Protein 4I66 (pdb70)

B-factor: mean 19.15, std 8.09, range [8.27, 73.14]

CATH classification: 3.40.50.12140

InterPro domains:
  IPR006311 Twin-arginine translocation pathway, signal sequence [PS51318] (1-26)
  IPR025297 Domain of unknown function DUF4159 [PF13709] (36-233)

Solvent-accessible surface area: 9812 Å² total

Foldseek 3Di:
DAAEAEEEFQCPFPQLRLLCVLLVVQHVDNYDSDHHHDYLPDPVPLVHLEYEAEDAAAGDQDDPVSLQSVLCSVVVQGEYEYEYPNPDPDHRHNVNVQVNQCSSAPPPAFGKDWDDQPQCLCVQRNNHRAQAALECHDRTIWGDDPSQTRHYYHRGNSLLSHDDPVGHRDGARPPPGPVRSVNSSCVSSRVSSVD

Nearest PDB structures (foldseek):
  4i66-assembly1_A-2  TM=1.002E+00  e=5.904E-42  Haliangium ochraceum DSM 14365
  8hx9-assembly1_B  TM=3.690E-01  e=2.311E-02  Streptomyces venezuelae
  8hx8-assembly1_B  TM=3.311E-01  e=3.184E-02  Streptomyces venezuelae
  4ml3-assembly2_B  TM=4.951E-01  e=3.196E-01  Streptococcus pneumoniae R6
  1jxa-assembly2_C  TM=3.606E-01  e=1.914E-01  Escherichia coli

Organism: Haliangium ochraceum (strain DSM 14365 / JCM 11303 / SMP-2) (NCBI:txid502025)

Sequence (195 aa):
AFRFGQLALGDIYPQALSRSREIIDDKRTSIEAAREPAAVTLSSPTLHETPFLYLAGDREFAIPPEPEVEALRRRHLTFGGFLLIDSAEGALGGAFDRSVRRLLQAVFPAPAPGLEIVSGEHVVFKSSFYLLERPLGRLALSPVEGILRDGRLVAYVQNDLGGAFARDDFGNFQLACVPDGERQRELAFRLVNLVYALC

Radius of gyration: 15.64 Å; Cα contacts (8 Å, |Δi|>4): 382; chains: 1; bounding box: 38×36×46 Å

Secondary structure (DSSP, 8-state):
-B--EEE-----STTTTT--HHHHHHSSS-B-SSPEEE-TT-TTGGG-SEEEEEESS--PPPPHHHHHHHHHHHHTT-EEEEEE-SSSSSSHHHHHHHHHHHHHS-TTS---BPPPTTSGGGGSSS--SS--SS-------B--BTTB--EEETT-HHHHH-B-TTSSB-S--TTTHHHHHHHHH--TTT-----

Structure (mmCIF, N/CA/C/O backbone):
data_4I66
#
_entry.id   4I66
#
_cell.length_a   58.185
_cell.length_b   58.185
_cell.length_c   94.779
_cell.angle_alpha   90.00
_cell.angle_beta   90.00
_cell.angle_gamma   120.00
#
_symmetry.space_group_name_H-M   'P 32 2 1'
#
loop_
_entity.id
_entity.type
_entity.pdbx_description
1 polymer 'uncharacterized protein Hoch_4089'
2 non-polymer 'SULFATE ION'
3 water water
#
loop_
_atom_site.group_PDB
_atom_site.id
_atom_site.type_symbol
_atom_site.label_atom_id
_atom_site.label_alt_id
_atom_site.label_comp_id
_atom_site.label_asym_id
_atom_site.label_entity_id
_atom_site.label_seq_id
_atom_site.pdbx_PDB_ins_code
_atom_site.Cartn_x
_atom_site.Cartn_y
_atom_site.Cartn_z
_atom_site.occupancy
_atom_site.B_iso_or_equiv
_atom_site.auth_seq_id
_atom_site.auth_comp_id
_atom_site.auth_asym_id
_atom_site.auth_atom_id
_atom_site.pdbx_PDB_model_num
ATOM 1 N N . ALA A 1 5 ? 26.696 6.346 10.274 1.00 28.61 32 ALA A N 1
ATOM 2 C CA . ALA A 1 5 ? 27.480 7.129 11.272 1.00 27.89 32 ALA A CA 1
ATOM 3 C C . ALA A 1 5 ? 28.897 7.361 10.786 1.00 26.37 32 ALA A C 1
ATOM 4 O O . ALA A 1 5 ? 29.557 6.405 10.371 1.00 28.54 32 ALA A O 1
ATOM 6 N N . PHE A 1 6 ? 29.350 8.620 10.827 1.00 22.25 33 PHE A N 1
ATOM 7 C CA . PHE A 1 6 ? 30.752 8.970 10.597 1.00 19.76 33 PHE A CA 1
ATOM 8 C C . PHE A 1 6 ? 31.659 8.064 11.422 1.00 18.18 33 PHE A C 1
ATOM 9 O O . PHE A 1 6 ? 31.370 7.780 12.578 1.00 18.63 33 PHE A O 1
ATOM 17 N N . ARG A 1 7 ? 32.786 7.645 10.845 1.00 16.97 34 ARG A N 1
ATOM 18 C CA . ARG A 1 7 ? 33.765 6.861 11.595 1.00 16.40 34 ARG A CA 1
ATOM 19 C C . ARG A 1 7 ? 35.142 7.265 11.127 1.00 15.56 34 ARG A C 1
ATOM 20 O O . ARG A 1 7 ? 35.406 7.296 9.933 1.00 16.38 34 ARG A O 1
ATOM 28 N N . PHE A 1 8 ? 36.024 7.594 12.061 1.00 13.77 35 PHE A N 1
ATOM 29 C CA . PHE A 1 8 ? 37.406 7.908 11.724 1.00 13.14 35 PHE A CA 1
ATOM 30 C C . PHE A 1 8 ? 38.113 6.660 11.226 1.00 13.51 35 PHE A C 1
ATOM 31 O O . PHE A 1 8 ? 37.974 5.580 11.811 1.00 13.42 35 PHE A O 1
ATOM 39 N N . 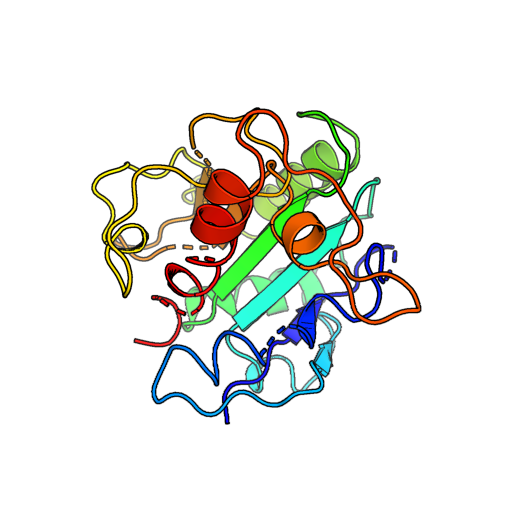GLY A 1 9 ? 38.946 6.826 10.210 1.00 12.86 36 GLY A N 1
ATOM 40 C CA . GLY A 1 9 ? 39.920 5.799 9.886 1.00 12.81 36 GLY A CA 1
ATOM 41 C C . GLY A 1 9 ? 41.256 6.146 10.496 1.00 13.51 36 GLY A C 1
ATOM 42 O O . GLY A 1 9 ? 41.970 7.019 9.987 1.00 15.70 36 GLY A O 1
ATOM 43 N N . GLN A 1 10 ? 41.620 5.445 11.557 1.00 12.90 37 GLN A N 1
ATOM 44 C CA . GLN A 1 10 ? 42.854 5.721 12.258 1.00 14.10 37 GLN A CA 1
ATOM 45 C C . GLN A 1 10 ? 43.988 4.987 11.563 1.00 13.77 37 GLN A C 1
ATOM 46 O O . GLN A 1 10 ? 44.088 3.785 11.578 1.00 14.33 37 GLN A O 1
ATOM 52 N N . LEU A 1 11 ? 44.892 5.760 10.996 1.00 15.61 38 LEU A N 1
ATOM 53 C CA . LEU A 1 11 ? 45.894 5.236 10.159 1.00 18.91 38 LEU A CA 1
ATOM 54 C C . LEU A 1 11 ? 47.084 4.934 11.085 1.00 21.66 38 LEU A C 1
ATOM 55 O O . LEU A 1 11 ? 47.578 5.817 11.774 1.00 22.07 38 LEU A O 1
ATOM 60 N N . ALA A 1 12 ? 47.567 3.700 11.129 1.00 26.51 39 ALA A N 1
ATOM 61 C CA . ALA A 1 12 ? 48.620 3.355 12.113 1.00 28.85 39 ALA A CA 1
ATOM 62 C C . ALA A 1 12 ? 50.022 3.049 11.518 1.00 30.91 39 ALA A C 1
ATOM 63 O O . ALA A 1 12 ? 50.312 1.902 11.258 1.00 30.96 39 ALA A O 1
ATOM 65 N N . LEU A 1 13 ? 50.909 4.052 11.371 1.00 32.21 40 LEU A N 1
ATOM 66 C CA . LEU A 1 13 ? 52.155 3.925 10.553 1.00 32.96 40 LEU A CA 1
ATOM 67 C C . LEU A 1 13 ? 53.544 3.583 11.197 1.00 33.81 40 LEU A C 1
ATOM 68 O O . LEU A 1 13 ? 54.521 3.265 10.478 1.00 35.27 40 LEU A O 1
ATOM 73 N N . GLY A 1 14 ? 53.637 3.648 12.514 1.00 34.65 41 GLY A N 1
ATOM 74 C CA . GLY A 1 14 ? 54.851 3.297 13.250 1.00 34.40 41 GLY A CA 1
ATOM 75 C C . GLY A 1 14 ? 54.483 2.639 14.561 1.00 34.39 41 GLY A C 1
ATOM 76 O O . GLY A 1 14 ? 53.382 2.087 14.668 1.00 33.69 41 GLY A O 1
ATOM 77 N N . ASP A 1 18 ? 48.558 5.327 18.970 1.00 28.60 45 ASP A N 1
ATOM 78 C CA . ASP A 1 18 ? 47.933 5.293 20.313 1.00 27.69 45 ASP A CA 1
ATOM 79 C C . ASP A 1 18 ? 48.715 6.013 21.411 1.00 27.06 45 ASP A C 1
ATOM 80 O O . ASP A 1 18 ? 48.770 5.581 22.565 1.00 28.61 45 ASP A O 1
ATOM 85 N N . ILE A 1 19 ? 49.288 7.143 21.046 1.00 24.49 46 ILE A N 1
ATOM 86 C CA . ILE A 1 19 ? 49.898 8.069 21.991 1.00 23.96 46 ILE A CA 1
ATOM 87 C C . ILE A 1 19 ? 48.867 8.392 23.087 1.00 21.68 46 ILE A C 1
ATOM 88 O O . ILE A 1 19 ? 49.189 8.391 24.255 1.00 23.16 46 ILE A O 1
ATOM 93 N N . TYR A 1 20 ? 47.612 8.638 22.704 1.00 18.68 47 TYR A N 1
ATOM 94 C CA . TYR A 1 20 ? 46.565 9.081 23.617 1.00 17.02 47 TYR A CA 1
ATOM 95 C C . TYR A 1 20 ? 45.428 8.125 23.463 1.00 18.25 47 TYR A C 1
ATOM 96 O O . TYR A 1 20 ? 44.527 8.336 22.651 1.00 17.98 47 TYR A O 1
ATOM 105 N N . PRO A 1 21 ? 45.488 7.044 24.231 1.00 20.01 48 PRO A N 1
ATOM 106 C CA . PRO A 1 21 ? 44.480 6.071 24.143 1.00 20.45 48 PRO A CA 1
ATOM 107 C C . PRO A 1 21 ? 43.145 6.711 24.335 1.00 21.18 48 PRO A C 1
ATOM 108 O O . PRO A 1 21 ? 42.956 7.537 25.248 1.00 22.02 48 PRO A O 1
ATOM 112 N N . GLN A 1 22 ? 42.233 6.313 23.485 1.00 20.15 49 GLN A N 1
ATOM 113 C CA . GLN A 1 22 ? 40.860 6.856 23.524 1.00 19.95 49 GLN A CA 1
ATOM 114 C C . GLN A 1 22 ? 40.609 8.371 23.154 1.00 17.20 49 GLN A C 1
ATOM 115 O O . GLN A 1 22 ? 39.459 8.831 23.138 1.00 16.97 49 GLN A O 1
ATOM 121 N N . ALA A 1 23 ? 41.632 9.125 22.765 1.00 14.88 50 ALA A N 1
ATOM 122 C CA . ALA A 1 23 ? 41.394 10.448 22.207 1.00 14.83 50 ALA A CA 1
ATOM 123 C C . ALA A 1 23 ? 40.439 10.443 21.002 1.00 14.47 50 ALA A C 1
ATOM 124 O O . ALA A 1 23 ? 39.604 11.330 20.883 1.00 13.87 50 ALA A O 1
ATOM 126 N N . LEU A 1 24 ? 40.547 9.479 20.089 1.00 15.95 51 LEU A N 1
ATOM 127 C CA . LEU A 1 24 ? 39.576 9.400 18.958 1.00 16.34 51 LEU A CA 1
ATOM 128 C C . LEU A 1 24 ? 38.136 9.194 19.370 1.00 17.31 51 LEU A C 1
ATOM 129 O O . LEU A 1 24 ? 37.217 9.767 18.779 1.00 17.64 51 LEU A O 1
ATOM 134 N N . SER A 1 25 ? 37.938 8.320 20.350 1.00 16.84 52 SER A N 1
ATOM 135 C CA . SER A 1 25 ? 36.616 8.094 20.928 1.00 18.12 52 SER A CA 1
ATOM 136 C C . SER A 1 25 ? 36.079 9.371 21.526 1.00 17.39 52 SER A C 1
ATOM 137 O O . SER A 1 25 ? 34.906 9.690 21.371 1.00 18.81 52 SER A O 1
ATOM 140 N N . ARG A 1 26 ? 36.944 10.144 22.179 1.00 14.52 53 ARG A N 1
ATOM 141 C CA . ARG A 1 26 ? 36.526 11.413 22.718 1.00 14.53 53 ARG A CA 1
ATOM 142 C C . ARG A 1 26 ? 36.200 12.403 21.592 1.00 13.68 53 ARG A C 1
ATOM 143 O O . ARG A 1 26 ? 35.247 13.158 21.694 1.00 15.40 53 ARG A O 1
ATOM 159 N N . SER A 1 28 ? 34.941 11.599 18.706 1.00 16.44 55 SER A N 1
ATOM 160 C CA . SER A 1 28 ? 33.574 11.198 18.255 1.00 17.28 55 SER A CA 1
ATOM 161 C C . SER A 1 28 ? 32.485 11.663 19.159 1.00 19.44 55 SER A C 1
ATOM 162 O O . SER A 1 28 ? 31.417 12.087 18.702 1.00 21.10 55 SER A O 1
ATOM 165 N N . ARG A 1 29 ? 32.712 11.562 20.452 1.00 19.31 56 ARG A N 1
ATOM 166 C CA . ARG A 1 29 ? 31.718 12.008 21.385 1.00 20.89 56 ARG A CA 1
ATOM 167 C C . ARG A 1 29 ? 31.478 13.502 21.222 1.00 19.97 56 ARG A C 1
ATOM 168 O O . ARG A 1 29 ? 30.345 13.939 21.276 1.00 20.92 56 ARG A O 1
ATOM 176 N N . GLU A 1 30 ? 32.533 14.283 20.983 1.00 18.74 57 GLU A N 1
ATOM 177 C CA . GLU A 1 30 ? 32.343 15.699 20.758 1.00 17.63 57 GLU A CA 1
ATOM 178 C C . GLU A 1 30 ? 31.570 15.974 19.461 1.00 16.98 57 GLU A C 1
ATOM 179 O O . GLU A 1 30 ? 30.711 16.856 19.442 1.00 17.46 57 GLU A O 1
ATOM 185 N N A ILE A 1 31 ? 31.868 15.237 18.388 0.38 17.11 58 ILE A N 1
ATOM 186 N N B ILE A 1 31 ? 31.842 15.222 18.398 0.62 15.84 58 ILE A N 1
ATOM 187 C CA A ILE A 1 31 ? 31.091 15.369 17.144 0.38 17.76 58 ILE A CA 1
ATOM 188 C CA B ILE A 1 31 ? 31.061 15.398 17.157 0.62 16.59 58 ILE A CA 1
ATOM 189 C C A ILE A 1 31 ? 29.602 15.155 17.464 0.38 18.22 58 ILE A C 1
ATOM 190 C C B ILE A 1 31 ? 29.573 15.093 17.406 0.62 17.83 58 ILE A C 1
ATOM 191 O O A ILE A 1 31 ? 28.752 15.958 17.087 0.38 18.43 58 ILE A O 1
ATOM 192 O O B ILE A 1 31 ? 28.700 15.785 16.894 0.62 18.77 58 ILE A O 1
ATOM 201 N N A ASP A 1 32 ? 29.307 14.098 18.214 0.38 18.62 59 ASP A N 1
ATOM 202 N N B ASP A 1 32 ? 29.290 14.095 18.242 0.62 18.90 59 ASP A N 1
ATOM 203 C CA A ASP A 1 32 ? 27.926 13.787 18.592 0.38 18.82 59 ASP A CA 1
ATOM 204 C CA B ASP A 1 32 ? 27.890 13.781 18.569 0.62 19.75 59 ASP A CA 1
ATOM 205 C C A ASP A 1 32 ? 27.247 14.887 19.366 0.38 19.70 59 ASP A C 1
ATOM 206 C C B ASP A 1 32 ? 27.212 14.831 19.418 0.62 20.23 59 ASP A C 1
ATOM 207 O O A ASP A 1 32 ? 26.136 15.296 19.026 0.38 19.51 59 ASP A O 1
ATOM 208 O O B ASP A 1 32 ? 26.054 15.151 19.175 0.62 19.64 59 ASP A O 1
ATOM 217 N N . LYS A 1 33 ? 27.902 15.356 20.418 1.00 20.12 60 LYS A N 1
ATOM 218 C CA . LYS A 1 33 ? 27.314 16.381 21.263 1.00 21.02 60 LYS A CA 1
ATOM 219 C C . LYS A 1 33 ? 27.092 17.653 20.489 1.00 19.20 60 LYS A C 1
ATOM 220 O O . LYS A 1 33 ? 26.078 18.323 20.698 1.00 20.40 60 LYS A O 1
ATOM 226 N N . ARG A 1 34 ? 28.051 17.991 19.608 1.00 15.94 61 ARG A N 1
ATOM 227 C CA . ARG A 1 34 ? 28.099 19.324 19.045 1.00 14.87 61 ARG A CA 1
ATOM 228 C C . ARG A 1 34 ? 27.362 19.478 17.733 1.00 13.91 61 ARG A C 1
ATOM 229 O O . ARG A 1 34 ? 27.024 20.597 17.355 1.00 15.30 61 ARG A O 1
ATOM 237 N N . THR A 1 35 ? 27.132 18.365 17.044 1.00 14.19 62 THR A N 1
ATOM 238 C CA . THR A 1 35 ? 26.596 18.411 15.714 1.00 13.30 62 THR A CA 1
ATOM 239 C C . THR A 1 35 ? 25.454 17.423 15.598 1.00 14.93 62 THR A C 1
ATOM 240 O O . THR A 1 35 ? 25.201 16.621 16.487 1.00 16.18 62 THR A O 1
ATOM 244 N N . SER A 1 36 ? 24.779 17.472 14.459 1.00 16.26 63 SER A N 1
ATOM 245 C CA . SER A 1 36 ? 23.732 16.498 14.142 1.00 18.75 63 SER A CA 1
ATOM 246 C C . SER A 1 36 ? 24.239 15.230 13.454 1.00 19.39 63 SER A C 1
ATOM 247 O O . SER A 1 36 ? 23.450 14.323 13.159 1.00 22.24 63 SER A O 1
ATOM 250 N N . ILE A 1 37 ? 25.547 15.141 13.254 1.00 19.61 64 ILE A N 1
ATOM 251 C CA . ILE A 1 37 ? 26.217 13.961 12.683 1.00 21.60 64 ILE A CA 1
ATOM 252 C C . ILE A 1 37 ? 26.302 12.915 13.772 1.00 21.89 64 ILE A C 1
ATOM 253 O O . ILE A 1 37 ? 26.690 13.228 14.907 1.00 22.48 64 ILE A O 1
ATOM 258 N N . GLU A 1 38 ? 25.974 11.680 13.426 1.00 22.31 65 GLU A N 1
ATOM 259 C CA . GLU A 1 38 ? 26.189 10.547 14.326 1.00 22.97 65 GLU A CA 1
ATOM 260 C C . GLU A 1 38 ? 27.576 9.998 14.092 1.00 21.54 65 GLU A C 1
ATOM 261 O O . GLU A 1 38 ? 27.894 9.571 13.001 1.00 23.55 65 GLU A O 1
ATOM 267 N N . ALA A 1 39 ? 28.407 10.024 15.119 1.00 20.07 66 ALA A N 1
ATOM 268 C CA . ALA A 1 39 ? 29.787 9.570 15.011 1.00 19.44 66 ALA A CA 1
ATOM 269 C C . ALA A 1 39 ? 29.957 8.307 15.832 1.00 20.12 66 ALA A C 1
ATOM 270 O O . ALA A 1 39 ? 29.562 8.263 16.993 1.00 22.12 66 ALA A O 1
ATOM 272 N N . ALA A 1 40 ? 30.539 7.278 15.222 1.00 19.14 67 ALA A N 1
ATOM 273 C CA . ALA A 1 40 ? 30.775 5.991 15.889 1.00 19.45 67 ALA A CA 1
ATOM 274 C C . ALA A 1 40 ? 31.828 6.162 16.950 1.00 20.00 67 ALA A C 1
ATOM 275 O O . ALA A 1 40 ? 32.858 6.827 16.718 1.00 21.19 67 ALA A O 1
ATOM 277 N N . ARG A 1 41 ? 31.627 5.530 18.106 1.00 20.43 68 ARG A N 1
ATOM 278 C CA . ARG A 1 41 ? 32.539 5.731 19.229 1.00 21.32 68 ARG A CA 1
ATOM 279 C C . ARG A 1 41 ? 33.918 5.160 18.933 1.00 20.71 68 ARG A C 1
ATOM 280 O O . ARG A 1 41 ? 34.937 5.761 19.266 1.00 21.95 68 ARG A O 1
ATOM 288 N N . GLU A 1 42 ? 33.943 3.997 18.284 1.00 20.42 69 GLU A N 1
ATOM 289 C CA . GLU A 1 42 ? 35.174 3.282 17.985 1.00 21.04 69 GLU A CA 1
ATOM 290 C C . GLU A 1 42 ? 35.701 3.663 16.596 1.00 20.80 69 GLU A C 1
ATOM 291 O O . GLU A 1 42 ? 35.038 3.362 15.587 1.00 20.83 69 GLU A O 1
ATOM 297 N N . PRO A 1 43 ? 36.901 4.269 16.545 1.00 19.35 70 PRO A N 1
ATOM 298 C CA . PRO A 1 43 ? 37.473 4.467 15.225 1.00 18.70 70 PRO A CA 1
ATOM 299 C C . PRO A 1 43 ? 37.847 3.140 14.619 1.00 18.13 70 PRO A C 1
ATOM 300 O O . PRO A 1 43 ? 38.017 2.173 15.339 1.00 18.88 70 PRO A O 1
ATOM 304 N N . ALA A 1 44 ? 37.965 3.087 13.307 1.00 16.77 71 ALA A N 1
ATOM 305 C CA . ALA A 1 44 ? 38.505 1.917 12.624 1.00 17.00 71 ALA A CA 1
ATOM 306 C C . ALA A 1 44 ? 40.020 2.030 12.488 1.00 17.57 71 ALA A C 1
ATOM 307 O O . ALA A 1 44 ? 40.495 2.998 11.972 1.00 19.04 71 ALA A O 1
ATOM 309 N N . ALA A 1 45 ? 40.758 1.041 12.945 1.00 18.61 72 ALA A N 1
ATOM 310 C CA . ALA A 1 45 ? 42.179 1.003 12.755 1.00 18.24 72 ALA A CA 1
ATOM 311 C C . ALA A 1 45 ? 42.369 0.527 11.331 1.00 18.02 72 ALA A C 1
ATOM 312 O O . ALA A 1 45 ? 41.829 -0.510 10.925 1.00 21.66 72 ALA A O 1
ATOM 314 N N . VAL A 1 46 ? 43.082 1.309 10.534 1.00 16.69 73 VAL A N 1
ATOM 315 C CA . VAL A 1 46 ? 43.239 0.996 9.140 1.00 17.83 73 VAL A CA 1
ATOM 316 C C . VAL A 1 46 ? 44.711 1.111 8.739 1.00 17.66 73 VAL A C 1
ATOM 317 O O . VAL A 1 46 ? 45.488 1.863 9.312 1.00 18.32 73 VAL A O 1
ATOM 321 N N . THR A 1 47 ? 45.067 0.342 7.723 1.00 19.67 74 THR A N 1
ATOM 322 C CA . THR A 1 47 ? 46.368 0.370 7.088 1.00 20.97 74 THR A CA 1
ATOM 323 C C . THR A 1 47 ? 46.155 0.720 5.638 1.00 19.32 74 THR A C 1
ATOM 324 O O . THR A 1 47 ? 45.080 0.462 5.088 1.00 19.97 74 THR A O 1
ATOM 328 N N . LEU A 1 48 ? 47.184 1.243 4.987 1.00 17.26 75 LEU A N 1
ATOM 329 C CA . LEU A 1 48 ? 47.040 1.656 3.599 1.00 16.53 75 LEU A CA 1
ATOM 330 C C . LEU A 1 48 ? 46.875 0.507 2.618 1.00 17.76 75 LEU A C 1
ATOM 331 O O . LEU A 1 48 ? 46.471 0.712 1.493 1.00 18.17 75 LEU A O 1
ATOM 336 N N . SER A 1 49 ? 47.211 -0.703 3.031 1.00 18.07 76 SER A N 1
ATOM 337 C CA . SER A 1 49 ? 46.993 -1.873 2.168 1.00 19.59 76 SER A CA 1
ATOM 338 C C . SER A 1 49 ? 45.622 -2.501 2.423 1.00 20.81 76 SER A C 1
ATOM 339 O O . SER A 1 49 ? 45.305 -3.534 1.837 1.00 23.31 76 SER A O 1
ATOM 342 N N . SER A 1 50 ? 44.785 -1.890 3.255 1.00 19.29 77 SER A N 1
ATOM 343 C CA . SER A 1 50 ? 43.464 -2.466 3.520 1.00 19.72 77 SER A CA 1
ATOM 344 C C . SER A 1 50 ? 42.562 -2.373 2.273 1.00 20.78 77 SER A C 1
ATOM 345 O O . SER A 1 50 ? 42.421 -1.319 1.690 1.00 19.79 77 SER A O 1
ATOM 348 N N . PRO A 1 51 ? 41.915 -3.482 1.890 1.00 23.32 78 PRO A N 1
ATOM 349 C CA . PRO A 1 51 ? 40.962 -3.450 0.786 1.00 23.43 78 PRO A CA 1
ATOM 350 C C . PRO A 1 51 ? 39.748 -2.546 1.039 1.00 22.56 78 PRO A C 1
ATOM 351 O O . PRO A 1 51 ? 39.037 -2.165 0.106 1.00 24.06 78 PRO A O 1
ATOM 355 N N . THR A 1 52 ? 39.507 -2.205 2.300 1.00 19.13 79 THR A N 1
ATOM 356 C CA . THR A 1 52 ? 38.338 -1.423 2.646 1.00 18.07 79 THR A CA 1
ATOM 357 C C . THR A 1 52 ? 38.723 -0.033 3.157 1.00 15.76 79 THR A C 1
ATOM 358 O O . THR A 1 52 ? 37.916 0.635 3.807 1.00 15.23 79 THR A O 1
ATOM 362 N N . LEU A 1 53 ? 39.913 0.432 2.783 1.00 14.38 80 LEU A N 1
ATOM 363 C CA . LEU A 1 53 ? 40.337 1.809 3.077 1.00 13.99 80 LEU A CA 1
ATOM 364 C C . LEU A 1 53 ? 39.227 2.808 2.713 1.00 14.19 80 LEU A C 1
ATOM 365 O O . LEU A 1 53 ? 38.957 3.753 3.449 1.00 13.51 80 LEU A O 1
ATOM 370 N N . HIS A 1 54 ? 38.592 2.605 1.563 1.00 13.53 81 HIS A N 1
ATOM 371 C CA . HIS A 1 54 ? 37.562 3.518 1.072 1.00 13.85 81 HIS A CA 1
ATOM 372 C C . HIS A 1 54 ? 36.369 3.705 2.010 1.00 14.11 81 HIS A C 1
ATOM 373 O O . HIS A 1 54 ? 35.673 4.699 1.918 1.00 14.97 81 HIS A O 1
ATOM 380 N N . GLU A 1 55 ? 36.134 2.764 2.927 1.00 14.28 82 GLU A N 1
ATOM 381 C CA . GLU A 1 55 ? 34.981 2.854 3.835 1.00 15.21 82 GLU A CA 1
ATOM 382 C C . GLU A 1 55 ? 35.101 3.992 4.830 1.00 15.00 82 GLU A C 1
ATOM 383 O O . GLU A 1 55 ? 34.097 4.409 5.424 1.00 17.55 82 GLU A O 1
ATOM 389 N N . THR A 1 56 ? 36.323 4.477 5.043 1.00 13.66 83 THR A N 1
ATOM 390 C CA . THR A 1 56 ? 36.572 5.640 5.908 1.00 14.12 83 THR A CA 1
ATOM 391 C C . THR A 1 56 ? 37.194 6.761 5.091 1.00 13.59 83 THR A C 1
ATOM 392 O O . THR A 1 56 ? 38.410 6.838 4.965 1.00 12.87 83 THR A O 1
ATOM 396 N N . PRO A 1 57 ? 36.366 7.637 4.486 1.00 13.65 84 PRO A N 1
ATOM 397 C CA . PRO A 1 57 ? 36.922 8.748 3.752 1.00 13.85 84 PRO A CA 1
ATOM 398 C C . PRO A 1 57 ? 37.879 9.597 4.578 1.00 12.78 84 PRO A C 1
ATOM 399 O O . PRO A 1 57 ? 38.851 10.095 4.033 1.00 13.31 84 PRO A O 1
ATOM 403 N N . PHE A 1 58 ? 37.585 9.777 5.869 1.00 11.39 85 PHE A N 1
ATOM 404 C CA . PHE A 1 58 ? 38.417 10.614 6.750 1.00 10.60 85 PHE A CA 1
ATOM 405 C C . PHE A 1 58 ? 39.445 9.767 7.454 1.00 10.41 85 PHE A C 1
ATOM 406 O O . PHE A 1 58 ? 39.099 8.909 8.269 1.00 11.50 85 PHE A O 1
ATOM 414 N N . LEU A 1 59 ? 40.705 10.018 7.130 1.00 9.89 86 LEU A N 1
ATOM 415 C CA . LEU A 1 59 ? 41.825 9.297 7.735 1.00 9.92 86 LEU A CA 1
ATOM 416 C C . LEU A 1 59 ? 42.525 10.230 8.725 1.00 9.88 86 LEU A C 1
ATOM 417 O O . LEU A 1 59 ? 42.644 11.433 8.482 1.00 10.37 86 LEU A O 1
ATOM 422 N N . TYR A 1 60 ? 43.002 9.641 9.806 1.00 10.87 87 TYR A N 1
ATOM 423 C CA . TYR A 1 60 ? 43.672 10.354 10.875 1.00 10.25 87 TYR A CA 1
ATOM 424 C C . TYR A 1 60 ? 45.013 9.721 11.168 1.00 10.49 87 TYR A C 1
ATOM 425 O O . TYR A 1 60 ? 45.061 8.560 11.511 1.00 11.83 87 TYR A O 1
ATOM 434 N N . LEU A 1 61 ? 46.076 10.500 11.084 1.00 10.53 88 LEU A N 1
ATOM 435 C CA . LEU A 1 61 ? 47.434 10.024 11.347 1.00 11.58 88 LEU A CA 1
ATOM 436 C C . LEU A 1 61 ? 48.067 10.866 12.436 1.00 11.60 88 LEU A C 1
ATOM 437 O O . LEU A 1 61 ? 48.303 12.023 12.230 1.00 11.89 88 LEU A O 1
ATOM 442 N N . ALA A 1 62 ? 48.304 10.258 13.585 1.00 12.44 89 ALA A N 1
ATOM 443 C CA . ALA A 1 62 ? 48.990 10.909 14.683 1.00 12.21 89 ALA A CA 1
ATOM 444 C C . ALA A 1 62 ? 50.290 10.211 14.965 1.00 13.68 89 ALA A C 1
ATOM 445 O O . ALA A 1 62 ? 50.452 9.006 14.703 1.00 14.91 89 ALA A O 1
ATOM 447 N N . GLY A 1 63 ? 51.225 10.954 15.523 1.00 14.83 90 GLY A N 1
ATOM 448 C CA . GLY A 1 63 ? 52.472 10.317 15.943 1.00 16.71 90 GLY A CA 1
ATOM 449 C C . GLY A 1 63 ? 53.399 11.285 16.591 1.00 16.40 90 GLY A C 1
ATOM 450 O O . GLY A 1 63 ? 53.183 12.476 16.528 1.00 16.68 90 GLY A O 1
ATOM 451 N N . ASP A 1 64 ? 54.482 10.764 17.168 1.00 17.82 91 ASP A N 1
ATOM 452 C CA . ASP A 1 64 ? 55.490 11.582 17.819 1.00 19.21 91 ASP A CA 1
ATOM 453 C C . ASP A 1 64 ? 56.888 11.093 17.529 1.00 19.98 91 ASP A C 1
ATOM 454 O O . ASP A 1 64 ? 57.815 11.451 18.221 1.00 20.57 91 ASP A O 1
ATOM 459 N N . ARG A 1 65 ? 57.059 10.271 16.510 1.00 20.65 92 ARG A N 1
ATOM 460 C CA . ARG A 1 65 ? 58.389 9.838 16.127 1.00 22.42 92 ARG A CA 1
ATOM 461 C C . ARG A 1 65 ? 58.409 9.454 14.668 1.00 21.70 92 ARG A C 1
ATOM 462 O O . ARG A 1 65 ? 57.378 9.536 13.978 1.00 20.67 92 ARG A O 1
ATOM 470 N N . GLU A 1 66 ? 59.587 9.073 14.195 1.00 21.94 93 GLU A N 1
ATOM 471 C CA . GLU A 1 66 ? 59.797 8.705 12.821 1.00 22.46 93 GLU A CA 1
ATOM 472 C C . GLU A 1 66 ? 58.883 7.547 12.443 1.00 22.71 93 GLU A C 1
ATOM 473 O O . GLU A 1 66 ? 58.530 6.710 13.291 1.00 23.66 93 GLU A O 1
ATOM 479 N N . PHE A 1 67 ? 58.498 7.521 11.172 1.00 21.95 94 PHE A N 1
ATOM 480 C CA . PHE A 1 67 ? 57.906 6.333 10.548 1.00 22.11 94 PHE A CA 1
ATOM 481 C C . PHE A 1 67 ? 58.407 6.194 9.102 1.00 22.80 94 PHE A C 1
ATOM 482 O O . PHE A 1 67 ? 58.695 7.202 8.432 1.00 23.38 94 PHE A O 1
ATOM 490 N N . ALA A 1 68 ? 58.547 4.950 8.635 1.00 24.80 95 ALA A N 1
ATOM 491 C CA . ALA A 1 68 ? 59.068 4.690 7.279 1.00 25.69 95 ALA A CA 1
ATOM 492 C C . ALA A 1 68 ? 58.054 5.032 6.186 1.00 26.57 95 ALA A C 1
ATOM 493 O O . ALA A 1 68 ? 56.836 4.958 6.423 1.00 27.90 95 ALA A O 1
ATOM 495 N N . ILE A 1 69 ? 58.531 5.443 5.009 1.00 27.64 96 ILE A N 1
ATOM 496 C CA . ILE A 1 69 ? 57.638 5.678 3.881 1.00 27.85 96 ILE A CA 1
ATOM 497 C C . ILE A 1 69 ? 57.018 4.344 3.512 1.00 26.94 96 ILE A C 1
ATOM 498 O O . ILE A 1 69 ? 57.745 3.354 3.337 1.00 26.28 96 ILE A O 1
ATOM 503 N N . PRO A 1 70 ? 55.686 4.296 3.387 1.00 26.15 97 PRO A N 1
ATOM 504 C CA . PRO A 1 70 ? 55.079 3.033 3.002 1.00 25.05 97 PRO A CA 1
ATOM 505 C C . PRO A 1 70 ? 55.479 2.574 1.616 1.00 24.36 97 PRO A C 1
ATOM 506 O O . PRO A 1 70 ? 55.931 3.375 0.811 1.00 24.84 97 PRO A O 1
ATOM 510 N N . PRO A 1 71 ? 55.260 1.293 1.309 1.00 22.90 98 PRO A N 1
ATOM 511 C CA . PRO A 1 71 ? 55.613 0.837 -0.036 1.00 23.39 98 PRO A CA 1
ATOM 512 C C . PRO A 1 71 ? 54.775 1.465 -1.138 1.00 23.09 98 PRO A C 1
ATOM 513 O O . PRO A 1 71 ? 53.715 2.020 -0.856 1.00 21.08 98 PRO A O 1
ATOM 517 N N . GLU A 1 72 ? 55.240 1.364 -2.376 1.00 23.14 99 GLU A N 1
ATOM 518 C CA . GLU A 1 72 ? 54.588 2.022 -3.507 1.00 24.06 99 GLU A CA 1
ATOM 519 C C . GLU A 1 72 ? 53.079 1.742 -3.646 1.00 23.38 99 GLU A C 1
ATOM 520 O O . GLU A 1 72 ? 52.313 2.682 -3.863 1.00 22.98 99 GLU A O 1
ATOM 526 N N . PRO A 1 73 ? 52.630 0.480 -3.492 1.00 22.00 100 PRO A N 1
ATOM 527 C CA . PRO A 1 73 ? 51.178 0.279 -3.643 1.00 21.77 100 PRO A CA 1
ATOM 528 C C . PRO A 1 73 ? 50.372 0.988 -2.554 1.00 20.61 100 PRO A C 1
ATOM 529 O O . PRO A 1 73 ? 49.232 1.372 -2.779 1.00 20.52 100 PRO A O 1
ATOM 533 N N . GLU A 1 74 ? 50.965 1.126 -1.369 1.00 19.76 101 GLU A N 1
ATOM 534 C CA . GLU A 1 74 ? 50.319 1.843 -0.258 1.00 18.39 101 GLU A CA 1
ATOM 535 C C . GLU A 1 74 ? 50.317 3.349 -0.478 1.00 18.28 101 GLU A C 1
ATOM 536 O O . GLU A 1 74 ? 49.306 3.998 -0.243 1.00 17.91 101 GLU A O 1
ATOM 542 N N . VAL A 1 75 ? 51.421 3.890 -0.985 1.00 18.05 102 VAL A N 1
ATOM 543 C CA . VAL A 1 75 ? 51.487 5.299 -1.365 1.00 19.08 102 VAL A CA 1
ATOM 544 C C . VAL A 1 75 ? 50.413 5.561 -2.422 1.00 17.85 102 VAL A C 1
ATOM 545 O O . VAL A 1 75 ? 49.702 6.573 -2.347 1.00 17.25 102 VAL A O 1
ATOM 549 N N . GLU A 1 76 ? 50.263 4.640 -3.390 1.00 18.30 103 GLU A N 1
ATOM 550 C CA . GLU A 1 76 ? 49.301 4.852 -4.465 1.00 19.08 103 GLU A CA 1
ATOM 551 C C . GLU A 1 76 ? 47.857 4.737 -3.955 1.00 17.76 103 GLU A C 1
ATOM 552 O O . GLU A 1 76 ? 46.992 5.499 -4.396 1.00 18.72 103 GLU A O 1
ATOM 558 N N . ALA A 1 77 ? 47.615 3.835 -3.003 1.00 16.78 104 ALA A N 1
ATOM 559 C CA . ALA A 1 77 ? 46.318 3.689 -2.378 1.00 16.17 104 ALA A CA 1
ATOM 560 C C . ALA A 1 77 ? 45.931 4.999 -1.688 1.00 15.11 104 ALA A C 1
ATOM 561 O O . ALA A 1 77 ? 44.771 5.461 -1.794 1.00 15.69 104 ALA A O 1
ATOM 563 N N . LEU A 1 78 ? 46.897 5.608 -0.988 1.00 15.13 105 LEU A N 1
ATOM 564 C CA . LEU A 1 78 ? 46.638 6.894 -0.317 1.00 14.50 105 LEU A CA 1
ATOM 565 C C . LEU A 1 78 ? 46.374 8.022 -1.312 1.00 13.68 105 LEU A C 1
ATOM 566 O O . LEU A 1 78 ? 45.453 8.800 -1.158 1.00 13.75 105 LEU A O 1
ATOM 571 N N . ARG A 1 79 ? 47.193 8.078 -2.348 1.00 15.30 106 ARG A N 1
ATOM 572 C CA . ARG A 1 79 ? 47.044 9.070 -3.404 1.00 16.33 106 ARG A CA 1
ATOM 573 C C . ARG A 1 79 ? 45.642 9.021 -4.005 1.00 16.03 106 ARG A C 1
ATOM 574 O O . ARG A 1 79 ? 44.967 10.044 -4.167 1.00 17.63 106 ARG A O 1
ATOM 582 N N A ARG A 1 80 ? 45.194 7.818 -4.343 0.50 16.63 107 ARG A N 1
ATOM 583 N N B ARG A 1 80 ? 45.203 7.816 -4.340 0.50 16.64 107 ARG A N 1
ATOM 584 C CA A ARG A 1 80 ? 43.869 7.626 -4.918 0.50 17.42 107 ARG A CA 1
ATOM 585 C CA B ARG A 1 80 ? 43.886 7.578 -4.913 0.50 17.40 107 ARG A CA 1
ATOM 586 C C A ARG A 1 80 ? 42.766 7.954 -3.914 0.50 16.13 107 ARG A C 1
ATOM 587 C C B ARG A 1 80 ? 42.771 7.932 -3.921 0.50 16.15 107 ARG A C 1
ATOM 588 O O A ARG A 1 80 ? 41.793 8.585 -4.267 0.50 16.12 107 ARG A O 1
ATOM 589 O O B ARG A 1 80 ? 41.806 8.574 -4.282 0.50 16.12 107 ARG A O 1
ATOM 604 N N . HIS A 1 81 ? 42.929 7.523 -2.664 1.00 14.89 108 HIS A N 1
ATOM 605 C CA . HIS A 1 81 ? 41.955 7.823 -1.631 1.00 13.49 108 HIS A CA 1
ATOM 606 C C . HIS A 1 81 ? 41.693 9.316 -1.555 1.00 13.46 108 HIS A C 1
ATOM 607 O O . HIS A 1 81 ? 40.555 9.758 -1.480 1.00 14.95 108 HIS A O 1
ATOM 614 N N . LEU A 1 82 ? 42.760 10.084 -1.587 1.00 13.81 109 LEU A N 1
ATOM 615 C CA . LEU A 1 82 ? 42.635 11.524 -1.458 1.00 14.87 109 LEU A CA 1
ATOM 616 C C . LEU A 1 82 ? 42.104 12.183 -2.715 1.00 15.69 109 LEU A C 1
ATOM 617 O O . LEU A 1 82 ? 41.235 13.041 -2.675 1.00 16.11 109 LEU A O 1
ATOM 622 N N . THR A 1 83 ? 42.621 11.786 -3.858 1.00 17.55 110 THR A N 1
ATOM 623 C CA . THR A 1 83 ? 42.231 12.437 -5.107 1.00 19.48 110 THR A CA 1
ATOM 624 C C . THR A 1 83 ? 40.757 12.159 -5.426 1.00 19.84 110 THR A C 1
ATOM 625 O O . THR A 1 83 ? 40.090 13.029 -6.020 1.00 22.39 110 THR A O 1
ATOM 629 N N . PHE A 1 84 ? 40.227 11.008 -5.009 1.00 19.96 111 PHE A N 1
ATOM 630 C CA . PHE A 1 84 ? 38.826 10.646 -5.255 1.00 20.83 111 PHE A CA 1
ATOM 631 C C . PHE A 1 84 ? 37.870 11.061 -4.148 1.00 20.16 111 PHE A C 1
ATOM 632 O O . PHE A 1 84 ? 36.708 10.642 -4.134 1.00 22.79 111 PHE A O 1
ATOM 640 N N . GLY A 1 85 ? 38.318 11.946 -3.267 1.00 18.38 112 GLY A N 1
ATOM 641 C CA . GLY A 1 85 ? 37.415 12.646 -2.347 1.00 17.71 112 GLY A CA 1
ATOM 642 C C . GLY A 1 85 ? 37.646 12.457 -0.860 1.00 16.73 112 GLY A C 1
ATOM 643 O O . GLY A 1 85 ? 36.919 13.011 -0.063 1.00 18.22 112 GLY A O 1
ATOM 644 N N . GLY A 1 86 ? 38.662 11.688 -0.496 1.00 14.53 113 GLY A N 1
ATOM 645 C CA . GLY A 1 86 ? 38.969 11.456 0.891 1.00 13.80 113 GLY A CA 1
ATOM 646 C C . GLY A 1 86 ? 39.744 12.614 1.490 1.00 13.16 113 GLY A C 1
ATOM 647 O O . GLY A 1 86 ? 40.057 13.589 0.833 1.00 14.33 113 GLY A O 1
ATOM 648 N N . PHE A 1 87 ? 40.091 12.452 2.757 1.00 11.63 114 PHE A N 1
ATOM 649 C CA . PHE A 1 87 ? 40.717 13.485 3.529 1.00 11.01 114 PHE A CA 1
ATOM 650 C C . PHE A 1 87 ? 41.672 12.839 4.503 1.00 11.24 114 PHE A C 1
ATOM 651 O O . PHE A 1 87 ? 41.403 11.743 5.049 1.00 12.00 114 PHE A O 1
ATOM 659 N N . LEU A 1 88 ? 42.823 13.474 4.703 1.00 9.78 115 LEU A N 1
ATOM 660 C CA . LEU A 1 88 ? 43.812 13.036 5.688 1.00 10.63 115 LEU A CA 1
ATOM 661 C C . LEU A 1 88 ? 44.163 14.177 6.635 1.00 9.74 115 LEU A C 1
ATOM 662 O O . LEU A 1 88 ? 44.659 15.209 6.211 1.00 10.01 115 LEU A O 1
ATOM 667 N N . LEU A 1 89 ? 43.886 13.970 7.913 1.00 9.42 116 LEU A N 1
ATOM 668 C CA . LEU A 1 89 ? 44.354 14.839 8.981 1.00 9.39 116 LEU A CA 1
ATOM 669 C C . LEU A 1 89 ? 45.585 14.219 9.592 1.00 9.32 116 LEU A C 1
ATOM 670 O O . LEU A 1 89 ? 45.522 13.102 10.089 1.00 10.04 116 LEU A O 1
ATOM 675 N N . ILE A 1 90 ? 46.699 14.965 9.605 1.00 9.44 117 ILE A N 1
ATOM 676 C CA . ILE A 1 90 ? 47.963 14.528 10.195 1.00 9.97 117 ILE A CA 1
ATOM 677 C C . ILE A 1 90 ? 48.180 15.425 11.409 1.00 9.87 117 ILE A C 1
ATOM 678 O O . ILE A 1 90 ? 48.053 16.645 11.306 1.00 10.42 117 ILE A O 1
ATOM 683 N N . ASP A 1 91 ? 48.471 14.837 12.552 1.00 11.18 118 ASP A N 1
ATOM 684 C CA . ASP A 1 91 ? 48.446 15.526 13.829 1.00 12.20 118 ASP A CA 1
ATOM 685 C C . ASP A 1 91 ? 49.692 15.138 14.616 1.00 12.28 118 ASP A C 1
ATOM 686 O O . ASP A 1 91 ? 49.823 14.007 15.064 1.00 14.79 118 ASP A O 1
ATOM 691 N N . SER A 1 92 ? 50.625 16.047 14.767 1.00 12.59 119 SER A N 1
ATOM 692 C CA . SER A 1 92 ? 51.857 15.764 15.497 1.00 12.65 119 SER A CA 1
ATOM 693 C C . SER A 1 92 ? 51.668 15.905 16.984 1.00 13.24 119 SER A C 1
ATOM 694 O O . SER A 1 92 ? 51.199 16.957 17.472 1.00 14.91 119 SER A O 1
ATOM 697 N N . ALA A 1 93 ? 52.093 14.875 17.711 1.00 14.28 120 ALA A N 1
ATOM 698 C CA . ALA A 1 93 ? 52.108 14.876 19.173 1.00 15.15 120 ALA A CA 1
ATOM 699 C C . ALA A 1 93 ? 53.505 15.046 19.719 1.00 16.39 120 ALA A C 1
ATOM 700 O O . ALA A 1 93 ? 53.735 14.815 20.905 1.00 19.38 120 ALA A O 1
ATOM 702 N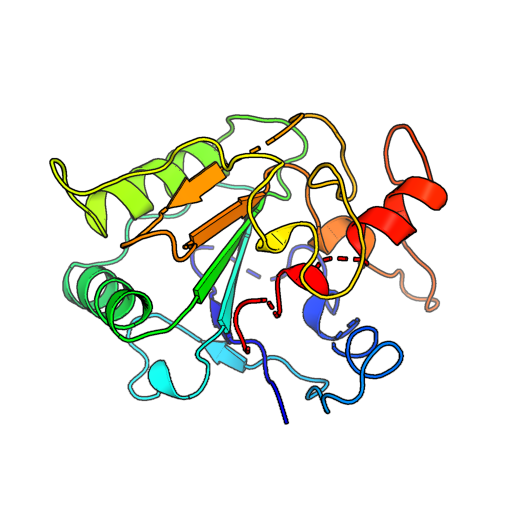 N . GLU A 1 94 ? 54.465 15.459 18.902 1.00 16.10 121 GLU A N 1
ATOM 703 C CA . GLU A 1 94 ? 55.858 15.401 19.354 1.00 18.24 121 GLU A CA 1
ATOM 704 C C . GLU A 1 94 ? 56.202 16.417 20.401 1.00 18.69 121 GLU A C 1
ATOM 705 O O . GLU A 1 94 ? 57.128 16.177 21.181 1.00 21.26 121 GLU A O 1
ATOM 711 N N . GLY A 1 95 ? 55.495 17.541 20.474 1.00 18.07 122 GLY A N 1
ATOM 712 C CA . GLY A 1 95 ? 55.782 18.538 21.555 1.00 18.33 122 GLY A CA 1
ATOM 713 C C . GLY A 1 95 ? 56.659 19.716 21.168 1.00 17.78 122 GLY A C 1
ATOM 714 O O . GLY A 1 95 ? 56.860 20.713 21.911 1.00 17.87 122 GLY A O 1
ATOM 715 N N . ALA A 1 96 ? 57.226 19.624 19.985 1.00 17.11 123 ALA A N 1
ATOM 716 C CA . ALA A 1 96 ? 57.946 20.731 19.414 1.00 16.91 123 ALA A CA 1
ATOM 717 C C . ALA A 1 96 ? 57.795 20.558 17.924 1.00 15.81 123 ALA A C 1
ATOM 718 O O . ALA A 1 96 ? 57.365 19.515 17.417 1.00 17.40 123 ALA A O 1
ATOM 720 N N . LEU A 1 97 ? 58.112 21.598 17.209 1.00 13.94 124 LEU A N 1
ATOM 721 C CA . LEU A 1 97 ? 58.042 21.548 15.783 1.00 13.70 124 LEU A CA 1
ATOM 722 C C . LEU A 1 97 ? 59.253 20.885 15.147 1.00 14.01 124 LEU A C 1
ATOM 723 O O . LEU A 1 97 ? 60.373 20.954 15.639 1.00 14.52 124 LEU A O 1
ATOM 728 N N . GLY A 1 98 ? 59.044 20.270 13.999 1.00 14.71 125 GLY A N 1
ATOM 729 C CA . GLY A 1 98 ? 60.160 19.917 13.131 1.00 14.91 125 GLY A CA 1
ATOM 730 C C . GLY A 1 98 ? 61.030 18.792 13.634 1.00 14.74 125 GLY A C 1
ATOM 731 O O . GLY A 1 98 ? 62.229 18.732 13.364 1.00 17.58 125 GLY A O 1
ATOM 732 N N . GLY A 1 99 ? 60.418 17.846 14.321 1.00 15.27 126 GLY A N 1
ATOM 733 C CA . GLY A 1 99 ? 61.090 16.657 14.785 1.00 16.10 126 GLY A CA 1
ATOM 734 C C . GLY A 1 99 ? 61.004 15.508 13.813 1.00 15.50 126 GLY A C 1
ATOM 735 O O . GLY A 1 99 ? 60.757 15.669 12.623 1.00 15.32 126 GLY A O 1
ATOM 736 N N . ALA A 1 100 ? 61.206 14.313 14.345 1.00 16.35 127 ALA A N 1
ATOM 737 C CA . ALA A 1 100 ? 61.258 13.097 13.529 1.00 15.98 127 ALA A CA 1
ATOM 738 C C . ALA A 1 100 ? 59.921 12.796 12.834 1.00 16.12 127 ALA A C 1
ATOM 739 O O . ALA A 1 100 ? 59.894 12.347 11.692 1.00 16.68 127 ALA A O 1
ATOM 741 N N . PHE A 1 101 ? 58.810 13.036 13.531 1.00 15.26 128 PHE A N 1
ATOM 742 C CA . PHE A 1 101 ? 57.514 12.827 12.932 1.00 14.52 128 PHE A CA 1
ATOM 743 C C . PHE A 1 101 ? 57.331 13.794 11.754 1.00 13.76 128 PHE A C 1
ATOM 744 O O . PHE A 1 101 ? 56.930 13.391 10.668 1.00 14.33 128 PHE A O 1
ATOM 752 N N . ASP A 1 102 ? 57.627 15.072 11.962 1.00 13.70 129 ASP A N 1
ATOM 753 C CA . ASP A 1 102 ? 57.525 16.094 10.910 1.00 13.01 129 ASP A CA 1
ATOM 754 C C . ASP A 1 102 ? 58.347 15.705 9.689 1.00 13.56 129 ASP A C 1
ATOM 755 O O . ASP A 1 102 ? 57.885 15.799 8.560 1.00 14.12 129 ASP A O 1
ATOM 760 N N . ARG A 1 103 ? 59.586 15.258 9.911 1.00 14.44 130 ARG A N 1
ATOM 761 C CA . ARG A 1 103 ? 60.401 14.876 8.780 1.00 15.58 130 ARG A CA 1
ATOM 762 C C . ARG A 1 103 ? 59.768 13.713 8.013 1.00 15.81 130 ARG A C 1
ATOM 763 O O . ARG A 1 103 ? 59.776 13.691 6.775 1.00 17.63 130 ARG A O 1
ATOM 771 N N . SER A 1 104 ? 59.243 12.741 8.738 1.00 15.94 131 SER A N 1
ATOM 772 C CA . SER A 1 104 ? 58.569 11.601 8.108 1.00 16.26 131 SER A CA 1
ATOM 773 C C . SER A 1 104 ? 57.296 12.001 7.343 1.00 15.24 131 SER A C 1
ATOM 774 O O . SER A 1 104 ? 57.021 11.475 6.261 1.00 16.11 131 SER A O 1
ATOM 777 N N . VAL A 1 105 ? 56.516 12.915 7.906 1.00 14.87 132 VAL A N 1
ATOM 778 C CA . VAL A 1 105 ? 55.316 13.438 7.257 1.00 14.24 132 VAL A CA 1
ATOM 779 C C . VAL A 1 105 ? 55.693 14.075 5.927 1.00 14.34 132 VAL A C 1
ATOM 780 O O . VAL A 1 105 ? 55.031 13.840 4.907 1.00 14.20 132 VAL A O 1
ATOM 784 N N . ARG A 1 106 ? 56.726 14.900 5.928 1.00 15.34 133 ARG A N 1
ATOM 785 C CA . ARG A 1 106 ? 57.065 15.608 4.705 1.00 15.79 133 ARG A CA 1
ATOM 786 C C . ARG A 1 106 ? 57.549 14.645 3.624 1.00 16.94 133 ARG A C 1
ATOM 787 O O . ARG A 1 106 ? 57.198 14.792 2.464 1.00 18.08 133 ARG A O 1
ATOM 795 N N . ARG A 1 107 ? 58.319 13.642 4.016 1.00 17.36 134 ARG A N 1
ATOM 796 C CA . ARG A 1 107 ? 58.765 12.628 3.069 1.00 18.92 134 ARG A CA 1
ATOM 797 C C . ARG A 1 107 ? 57.589 11.822 2.524 1.00 18.79 134 ARG A C 1
ATOM 798 O O . ARG A 1 107 ? 57.508 11.543 1.335 1.00 19.73 134 ARG A O 1
ATOM 806 N N . LEU A 1 108 ? 56.644 11.487 3.396 1.00 17.83 135 LEU A N 1
ATOM 807 C CA . LEU A 1 108 ? 55.451 10.757 2.974 1.00 17.47 135 LEU A CA 1
ATOM 808 C C . LEU A 1 108 ? 54.695 11.544 1.921 1.00 16.66 135 LEU A C 1
ATOM 809 O O . LEU A 1 108 ? 54.321 11.017 0.867 1.00 16.92 135 LEU A O 1
ATOM 814 N N . LEU A 1 109 ? 54.440 12.812 2.199 1.00 16.42 136 LEU A N 1
ATOM 815 C CA . LEU A 1 109 ? 53.619 13.574 1.277 1.00 15.90 136 LEU A CA 1
ATOM 816 C C . LEU A 1 109 ? 54.346 13.886 -0.031 1.00 17.06 136 LEU A C 1
ATOM 817 O O . LEU A 1 109 ? 53.698 14.060 -1.055 1.00 16.68 136 LEU A O 1
ATOM 822 N N . GLN A 1 110 ? 55.670 13.948 -0.001 1.00 18.27 137 GLN A N 1
ATOM 823 C CA . GLN A 1 110 ? 56.431 14.048 -1.245 1.00 20.09 137 GLN A CA 1
ATOM 824 C C . GLN A 1 110 ? 56.290 12.805 -2.112 1.00 20.68 137 GLN A C 1
ATOM 825 O O . GLN A 1 110 ? 56.298 12.899 -3.340 1.00 22.61 137 GLN A O 1
ATOM 831 N N . ALA A 1 111 ? 56.179 11.645 -1.479 1.00 19.9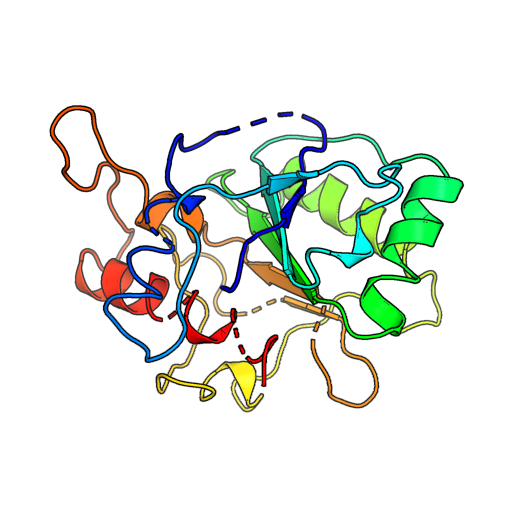8 138 ALA A N 1
ATOM 832 C CA . ALA A 1 111 ? 55.954 10.396 -2.205 1.00 20.29 138 ALA A CA 1
ATOM 833 C C . ALA A 1 111 ? 54.541 10.335 -2.759 1.00 19.55 138 ALA A C 1
ATOM 834 O O . ALA A 1 111 ? 54.331 9.883 -3.878 1.00 20.70 138 ALA A O 1
ATOM 836 N N . VAL A 1 112 ? 53.552 10.763 -1.977 1.00 18.79 139 VAL A N 1
ATOM 837 C CA . VAL A 1 112 ? 52.151 10.684 -2.398 1.00 18.70 139 VAL A CA 1
ATOM 838 C C . VAL A 1 112 ? 51.900 11.636 -3.555 1.00 18.40 139 VAL A C 1
ATOM 839 O O . VAL A 1 112 ? 51.197 11.293 -4.517 1.00 18.98 139 VAL A O 1
ATOM 843 N N . PHE A 1 113 ? 52.461 12.836 -3.469 1.00 18.69 140 PHE A N 1
ATOM 844 C CA . PHE A 1 113 ? 52.253 13.866 -4.493 1.00 20.15 140 PHE A CA 1
ATOM 845 C C . PHE A 1 113 ? 53.597 14.425 -4.956 1.00 22.38 140 PHE A C 1
ATOM 846 O O . PHE A 1 113 ? 54.015 15.502 -4.513 1.00 22.69 140 PHE A O 1
ATOM 854 N N . PRO A 1 114 ? 54.289 13.695 -5.855 1.00 24.84 141 PRO A N 1
ATOM 855 C CA . PRO A 1 114 ? 55.574 14.176 -6.350 1.00 26.85 141 PRO A CA 1
ATOM 856 C C . PRO A 1 114 ? 55.475 15.528 -7.041 1.00 28.31 141 PRO A C 1
ATOM 857 O O . PRO A 1 114 ? 54.494 15.807 -7.716 1.00 28.18 141 PRO A O 1
ATOM 861 N N . ALA A 1 115 ? 56.502 16.356 -6.895 1.00 30.63 142 ALA A N 1
ATOM 862 C CA . ALA A 1 115 ? 56.580 17.572 -7.709 1.00 32.06 142 ALA A CA 1
ATOM 863 C C . ALA A 1 115 ? 56.453 17.185 -9.191 1.00 32.49 142 ALA A C 1
ATOM 864 O O . ALA A 1 115 ? 56.930 16.119 -9.596 1.00 32.24 142 ALA A O 1
ATOM 866 N N . PRO A 1 116 ? 55.809 18.040 -10.004 1.00 32.84 143 PRO A N 1
ATOM 867 C CA . PRO A 1 116 ? 55.389 19.404 -9.699 1.00 32.75 143 PRO A CA 1
ATOM 868 C C . PRO A 1 116 ? 53.977 19.529 -9.139 1.00 32.25 143 PRO A C 1
ATOM 869 O O . PRO A 1 116 ? 53.441 20.637 -9.127 1.00 33.21 143 PRO A O 1
ATOM 873 N N . ALA A 1 117 ? 53.379 18.427 -8.677 1.00 31.02 144 ALA A N 1
ATOM 874 C CA . ALA A 1 117 ? 52.057 18.498 -8.035 1.00 30.00 144 ALA A CA 1
ATOM 875 C C . ALA A 1 117 ? 52.096 19.457 -6.843 1.00 28.71 144 ALA A C 1
ATOM 876 O O . ALA A 1 117 ? 53.157 19.649 -6.251 1.00 28.57 144 ALA A O 1
ATOM 878 N N . PRO A 1 118 ? 50.942 20.064 -6.490 1.00 27.80 145 PRO A N 1
ATOM 879 C CA . PRO A 1 118 ? 50.890 20.844 -5.251 1.00 26.34 145 PRO A CA 1
ATOM 880 C C . PRO A 1 118 ? 51.333 19.998 -4.053 1.00 24.78 145 PRO A C 1
ATOM 881 O O . PRO A 1 118 ? 50.945 18.837 -3.928 1.00 24.69 145 PRO A O 1
ATOM 885 N N . GLY A 1 119 ? 52.178 20.580 -3.217 1.00 23.05 146 GLY A N 1
ATOM 886 C CA . GLY A 1 119 ? 52.641 19.960 -1.989 1.00 21.43 146 GLY A CA 1
ATOM 887 C C . GLY A 1 119 ? 52.188 20.760 -0.782 1.00 19.38 146 GLY A C 1
ATOM 888 O O . GLY A 1 119 ? 51.276 21.575 -0.864 1.00 19.66 146 GLY A O 1
ATOM 889 N N . LEU A 1 120 ? 52.795 20.488 0.358 1.00 17.99 147 LEU A N 1
ATOM 890 C CA . LEU A 1 120 ? 52.389 21.156 1.576 1.00 16.44 147 LEU A CA 1
ATOM 891 C C . LEU A 1 120 ? 52.619 22.621 1.433 1.00 15.94 147 LEU A C 1
ATOM 892 O O . LEU A 1 120 ? 53.718 23.056 1.119 1.00 17.97 147 LEU A O 1
ATOM 897 N N . GLU A 1 121 ? 51.573 23.389 1.718 1.00 14.62 148 GLU A N 1
ATOM 898 C CA . GLU A 1 121 ? 51.634 24.831 1.763 1.00 14.76 148 GLU A CA 1
ATOM 899 C C . GLU A 1 121 ? 50.824 25.313 2.949 1.00 13.38 148 GLU A C 1
ATOM 900 O O . GLU A 1 121 ? 49.969 24.625 3.465 1.00 14.19 148 GLU A O 1
ATOM 906 N N . ILE A 1 122 ? 51.096 26.527 3.371 1.00 13.89 149 ILE A N 1
ATOM 907 C CA . ILE A 1 122 ? 50.328 27.164 4.440 1.00 14.13 149 ILE A CA 1
ATOM 908 C C . ILE A 1 122 ? 48.898 27.395 3.985 1.00 13.37 149 ILE A C 1
ATOM 909 O O . ILE A 1 122 ? 48.647 27.942 2.912 1.00 14.69 149 ILE A O 1
ATOM 914 N N . VAL A 1 123 ? 47.954 26.965 4.794 1.00 12.55 150 VAL A N 1
ATOM 915 C CA . VAL A 1 123 ? 46.557 27.159 4.471 1.00 11.98 150 VAL A CA 1
ATOM 916 C C . VAL A 1 123 ? 46.172 28.591 4.874 1.00 12.41 150 VAL A C 1
ATOM 917 O O . VAL A 1 123 ? 46.422 29.034 5.992 1.00 12.51 150 VAL A O 1
ATOM 921 N N . SER A 1 124 ? 45.525 29.300 3.957 1.00 11.87 151 SER A N 1
ATOM 922 C CA . SER A 1 124 ? 45.009 30.617 4.233 1.00 12.50 151 SER A CA 1
ATOM 923 C C . SER A 1 124 ? 44.043 30.619 5.419 1.00 12.12 151 SER A C 1
ATOM 924 O O . SER A 1 124 ? 43.158 29.785 5.509 1.00 12.58 151 SER A O 1
ATOM 927 N N . GLY A 1 125 ? 44.133 31.638 6.265 1.00 13.70 152 GLY A N 1
ATOM 928 C CA . GLY A 1 125 ? 43.162 31.835 7.328 1.00 13.99 152 GLY A CA 1
ATOM 929 C C . GLY A 1 125 ? 41.765 32.127 6.803 1.00 13.25 152 GLY A C 1
ATOM 930 O O . GLY A 1 125 ? 40.812 32.064 7.568 1.00 14.84 152 GLY A O 1
ATOM 931 N N . GLU A 1 126 ? 41.658 32.488 5.521 1.00 12.88 153 GLU A N 1
ATOM 932 C CA . GLU A 1 126 ? 40.386 32.698 4.849 1.00 12.81 153 GLU A CA 1
ATOM 933 C C . GLU A 1 126 ? 39.810 31.442 4.249 1.00 11.97 153 GLU A C 1
ATOM 934 O O . GLU A 1 126 ? 38.688 31.456 3.764 1.00 13.26 153 GLU A O 1
ATOM 940 N N . HIS A 1 127 ? 40.520 30.317 4.303 1.00 11.36 154 HIS A N 1
ATOM 941 C CA . HIS A 1 127 ? 39.972 29.079 3.767 1.00 11.58 154 HIS A CA 1
ATOM 942 C C . HIS A 1 127 ? 38.711 28.708 4.552 1.00 10.41 154 HIS A C 1
ATOM 943 O O . HIS A 1 127 ? 38.663 28.870 5.774 1.00 10.33 154 HIS A O 1
ATOM 950 N N . VAL A 1 128 ? 37.720 28.167 3.860 1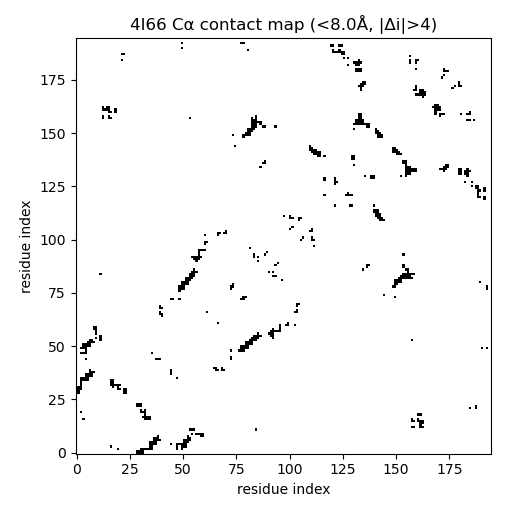.00 10.51 155 VAL A N 1
ATOM 951 C CA . VAL A 1 128 ? 36.449 27.807 4.484 1.00 11.60 155 VAL A CA 1
ATOM 952 C C . VAL A 1 128 ? 36.583 26.754 5.559 1.00 11.48 155 VAL A C 1
ATOM 953 O O . VAL A 1 128 ? 35.693 26.667 6.410 1.00 11.48 155 VAL A O 1
ATOM 957 N N . VAL A 1 129 ? 37.684 26.002 5.597 1.00 10.96 156 VAL A N 1
ATOM 958 C CA . VAL A 1 129 ? 37.836 25.050 6.695 1.00 10.18 156 VAL A CA 1
ATOM 959 C C . VAL A 1 129 ? 37.752 25.742 8.047 1.00 9.86 156 VAL A C 1
ATOM 960 O O . VAL A 1 129 ? 37.303 25.179 9.017 1.00 11.25 156 VAL A O 1
ATOM 964 N N . PHE A 1 130 ? 38.222 26.985 8.119 1.00 10.20 157 PHE A N 1
ATOM 965 C CA . PHE A 1 130 ? 38.215 27.723 9.388 1.00 10.34 157 PHE A CA 1
ATOM 966 C C . PHE A 1 130 ? 36.838 28.286 9.774 1.00 11.40 157 PHE A C 1
ATOM 967 O O . PHE A 1 130 ? 36.673 28.829 10.862 1.00 13.07 157 PHE A O 1
ATOM 975 N N . LYS A 1 131 ? 35.834 28.101 8.916 1.00 11.05 158 LYS A N 1
ATOM 976 C CA . LYS A 1 131 ? 34.485 28.552 9.221 1.00 12.04 158 LYS A CA 1
ATOM 977 C C . LYS A 1 131 ? 33.450 27.518 8.803 1.00 11.03 158 LYS A C 1
ATOM 978 O O . LYS A 1 131 ? 32.296 27.851 8.556 1.00 12.16 158 LYS A O 1
ATOM 984 N N A SER A 1 132 ? 33.830 26.247 8.810 0.46 10.62 159 SER A N 1
ATOM 985 N N B SER A 1 132 ? 33.838 26.245 8.822 0.54 10.30 159 SER A N 1
ATOM 986 C CA A SER A 1 132 ? 32.943 25.170 8.356 0.46 10.66 159 SER A CA 1
ATOM 987 C CA B SER A 1 132 ? 32.974 25.136 8.368 0.54 10.24 159 SER A CA 1
ATOM 988 C C A SER A 1 132 ? 31.875 24.767 9.367 0.46 10.64 159 SER A C 1
ATOM 989 C C B SER A 1 132 ? 31.989 24.608 9.413 0.54 10.53 159 SER A C 1
ATOM 990 O O A SER A 1 132 ? 30.899 24.123 9.001 0.46 10.51 159 SER A O 1
ATOM 991 O O B SER A 1 132 ? 31.198 23.712 9.122 0.54 10.26 159 SER A O 1
ATOM 996 N N . PHE A 1 133 ? 32.057 25.126 10.632 1.00 10.52 160 PHE A N 1
ATOM 997 C CA . PHE A 1 133 ? 31.066 24.785 11.666 1.00 10.23 160 PHE A CA 1
ATOM 998 C C . PHE A 1 133 ? 31.138 25.825 12.766 1.00 10.27 160 PHE A C 1
ATOM 999 O O . PHE A 1 133 ? 30.171 26.551 13.031 1.00 10.73 160 PHE A O 1
ATOM 1007 N N . TYR A 1 134 ? 32.316 25.947 13.343 1.00 9.44 161 TYR A N 1
ATOM 1008 C CA . TYR A 1 134 ? 32.680 27.060 14.209 1.00 9.17 161 TYR A CA 1
ATOM 1009 C C . TYR A 1 134 ? 33.414 28.124 13.422 1.00 10.50 161 TYR A C 1
ATOM 1010 O O . TYR A 1 134 ? 34.011 27.848 12.383 1.00 11.22 161 TYR A O 1
ATOM 1019 N N . LEU A 1 135 ? 33.431 29.341 13.947 1.00 11.71 162 LEU A N 1
ATOM 1020 C CA . LEU A 1 135 ? 34.211 30.439 13.398 1.00 12.83 162 LEU A CA 1
ATOM 1021 C C . LEU A 1 135 ? 35.559 30.483 14.085 1.00 11.49 162 LEU A C 1
ATOM 1022 O O . LEU A 1 135 ? 35.654 30.806 15.258 1.00 13.52 162 LEU A O 1
ATOM 1027 N N . LEU A 1 136 ? 36.600 30.095 13.374 1.00 11.50 163 LEU A N 1
ATOM 1028 C CA . LEU A 1 136 ? 37.944 29.987 13.938 1.00 11.73 163 LEU A CA 1
ATOM 1029 C C . LEU A 1 136 ? 38.951 30.807 13.165 1.00 13.95 163 LEU A C 1
ATOM 1030 O O . LEU A 1 136 ? 38.736 31.202 12.050 1.00 13.67 163 LEU A O 1
ATOM 1035 N N . GLU A 1 137 ? 40.115 30.997 13.754 1.00 16.87 164 GLU A N 1
ATOM 1036 C CA . GLU A 1 137 ? 41.203 31.744 13.134 1.00 19.77 164 GLU A CA 1
ATOM 1037 C C . GLU A 1 137 ? 42.455 30.921 12.846 1.00 21.05 164 GLU A C 1
ATOM 1038 O O . GLU A 1 137 ? 43.122 31.127 11.826 1.00 22.79 164 GLU A O 1
ATOM 1044 N N . ARG A 1 138 ? 42.806 30.030 13.757 1.00 21.38 165 ARG A N 1
ATOM 1045 C CA . ARG A 1 138 ? 44.089 29.337 13.633 1.00 22.24 165 ARG A CA 1
ATOM 1046 C C . ARG A 1 138 ? 43.939 27.974 14.254 1.00 19.40 165 ARG A C 1
ATOM 1047 O O . ARG A 1 138 ? 42.973 27.753 15.051 1.00 19.99 165 ARG A O 1
ATOM 1055 N N . PRO A 1 139 ? 44.817 27.023 13.883 1.00 19.40 166 PRO A N 1
ATOM 1056 C CA . PRO A 1 139 ? 44.693 25.648 14.324 1.00 19.94 166 PRO A CA 1
ATOM 1057 C C . PRO A 1 139 ? 45.339 25.433 15.645 1.00 18.62 166 PRO A C 1
ATOM 1058 O O . PRO A 1 139 ? 46.485 25.095 15.691 1.00 23.04 166 PRO A O 1
ATOM 1062 N N . LEU A 1 140 ? 44.638 25.663 16.713 1.00 16.38 167 LEU A N 1
ATOM 1063 C CA . LEU A 1 140 ? 45.118 25.385 18.044 1.00 14.47 167 LEU A CA 1
ATOM 1064 C C . LEU A 1 140 ? 44.894 23.923 18.410 1.00 15.36 167 LEU A C 1
ATOM 1065 O O . LEU A 1 140 ? 43.919 23.309 17.993 1.00 16.40 167 LEU A O 1
ATOM 1070 N N . GLY A 1 141 ? 45.811 23.382 19.194 1.00 14.07 168 GLY A N 1
ATOM 1071 C CA . GLY A 1 141 ? 45.680 22.078 19.806 1.00 14.59 168 GLY A CA 1
ATOM 1072 C C . GLY A 1 141 ? 46.017 22.140 21.286 1.00 14.33 168 GLY A C 1
ATOM 1073 O O . GLY A 1 141 ? 45.825 23.179 21.943 1.00 14.76 168 GLY A O 1
ATOM 1074 N N . ARG A 1 142 ? 46.616 21.070 21.798 1.00 14.28 169 ARG A N 1
ATOM 1075 C CA . ARG A 1 142 ? 47.254 21.098 23.113 1.00 14.43 169 ARG A CA 1
ATOM 1076 C C . ARG A 1 142 ? 48.326 22.197 23.152 1.00 13.95 169 ARG A C 1
ATOM 1077 O O . ARG A 1 142 ? 48.607 22.786 24.197 1.00 14.46 169 ARG A O 1
ATOM 1085 N N . LEU A 1 143 ? 48.953 22.397 22.005 1.00 12.81 170 LEU A N 1
ATOM 1086 C CA . LEU A 1 143 ? 49.965 23.397 21.817 1.00 12.53 170 LEU A CA 1
ATOM 1087 C C . LEU A 1 143 ? 49.494 24.502 20.887 1.00 11.66 170 LEU A C 1
ATOM 1088 O O . LEU A 1 143 ? 48.459 24.389 20.237 1.00 11.45 170 LEU A O 1
ATOM 1093 N N . ALA A 1 144 ? 50.283 25.564 20.836 1.00 11.81 171 ALA A N 1
ATOM 1094 C CA . ALA A 1 144 ? 49.998 26.749 20.023 1.00 11.91 171 ALA A CA 1
ATOM 1095 C C . ALA A 1 144 ? 51.294 27.253 19.393 1.00 12.74 171 ALA A C 1
ATOM 1096 O O . ALA A 1 144 ? 51.453 28.443 19.139 1.00 15.88 171 ALA A O 1
ATOM 1098 N N . LEU A 1 145 ? 52.223 26.346 19.126 1.00 11.82 172 LEU A N 1
ATOM 1099 C CA . LEU A 1 145 ? 53.533 26.722 18.586 1.00 12.46 172 LEU A CA 1
ATOM 1100 C C . LEU A 1 145 ? 53.401 27.313 17.208 1.00 11.49 172 LEU A C 1
ATOM 1101 O O . LEU A 1 145 ? 53.833 28.418 16.962 1.00 12.22 172 LEU A O 1
ATOM 1106 N N . SER A 1 146 ? 52.791 26.549 16.310 1.00 12.44 173 SER A N 1
ATOM 1107 C CA . SER A 1 146 ? 52.676 27.004 14.934 1.00 13.03 173 SER A CA 1
ATOM 1108 C C . SER A 1 146 ? 51.479 27.952 14.812 1.00 11.58 173 SER A C 1
ATOM 1109 O O . SER A 1 146 ? 50.372 27.608 15.226 1.00 13.07 173 SER A O 1
ATOM 1112 N N . PRO A 1 147 ? 51.644 29.117 14.174 1.00 12.13 174 PRO A N 1
ATOM 1113 C CA . PRO A 1 147 ? 50.512 30.055 13.982 1.00 13.24 174 PRO A CA 1
ATOM 1114 C C . PRO A 1 147 ? 49.588 29.673 12.849 1.00 13.30 174 PRO A C 1
ATOM 1115 O O . PRO A 1 147 ? 48.526 30.277 12.719 1.00 15.55 174 PRO A O 1
ATOM 1119 N N . VAL A 1 148 ? 49.969 28.666 12.071 1.00 13.03 175 VAL A N 1
ATOM 1120 C CA . VAL A 1 148 ? 49.238 28.274 10.878 1.00 14.12 175 VAL A CA 1
ATOM 1121 C C . VAL A 1 148 ? 49.148 26.758 10.787 1.00 13.79 175 VAL A C 1
ATOM 1122 O O . VAL A 1 148 ? 49.852 26.008 11.487 1.00 15.02 175 VAL A O 1
ATOM 1134 N N . GLU A 1 150 ? 49.347 23.677 7.800 1.00 12.40 177 GLU A N 1
ATOM 1135 C CA . GLU A 1 150 ? 49.744 23.330 6.465 1.00 12.23 177 GLU A CA 1
ATOM 1136 C C . GLU A 1 150 ? 48.756 22.378 5.864 1.00 11.80 177 GLU A C 1
ATOM 1137 O O . GLU A 1 150 ? 48.036 21.712 6.570 1.00 13.01 177 GLU A O 1
ATOM 1143 N N . GLY A 1 151 ? 48.758 22.252 4.556 1.00 11.76 178 GLY A N 1
ATOM 1144 C CA . GLY A 1 151 ? 47.889 21.327 3.912 1.00 11.43 178 GLY A CA 1
ATOM 1145 C C . GLY A 1 151 ? 48.237 21.164 2.463 1.00 12.20 178 GLY A C 1
ATOM 1146 O O . GLY A 1 151 ? 49.124 21.841 1.945 1.00 13.84 178 GLY A O 1
ATOM 1147 N N . ILE A 1 152 ? 47.498 20.279 1.812 1.00 12.59 179 ILE A N 1
ATOM 1148 C CA . ILE A 1 152 ? 47.605 20.091 0.369 1.00 13.57 179 ILE A CA 1
ATOM 1149 C C . ILE A 1 152 ? 46.248 20.340 -0.241 1.00 13.60 179 ILE A C 1
ATOM 1150 O O . ILE A 1 152 ? 45.244 19.738 0.178 1.00 13.01 179 ILE A O 1
ATOM 1155 N N . LEU A 1 153 ? 46.231 21.283 -1.189 1.00 14.22 180 LEU A N 1
ATOM 1156 C CA . LEU A 1 153 ? 45.002 21.670 -1.904 1.00 15.91 180 LEU A CA 1
ATOM 1157 C C . LEU A 1 153 ? 44.929 21.053 -3.307 1.00 17.64 180 LEU A C 1
ATOM 1158 O O . LEU A 1 153 ? 45.952 20.886 -3.951 1.00 20.08 180 LEU A O 1
ATOM 1163 N N . ARG A 1 154 ? 43.724 20.726 -3.743 1.00 18.53 181 ARG A N 1
ATOM 1164 C CA . ARG A 1 154 ? 43.429 20.341 -5.116 1.00 21.89 181 ARG A CA 1
ATOM 1165 C C . ARG A 1 154 ? 42.216 21.171 -5.538 1.00 22.87 181 ARG A C 1
ATOM 1166 O O . ARG A 1 154 ? 41.113 20.970 -5.038 1.00 22.34 181 ARG A O 1
ATOM 1174 N N . ASP A 1 155 ? 42.426 22.109 -6.456 1.00 24.57 182 ASP A N 1
ATOM 1175 C CA . ASP A 1 155 ? 41.342 22.964 -6.934 1.00 25.85 182 ASP A CA 1
ATOM 1176 C C . ASP A 1 155 ? 40.602 23.654 -5.783 1.00 23.93 182 ASP A C 1
ATOM 1177 O O . ASP A 1 155 ? 39.370 23.698 -5.750 1.00 23.94 182 ASP A O 1
ATOM 1182 N N . GLY A 1 156 ? 41.381 24.178 -4.839 1.00 21.88 183 GLY A N 1
ATOM 1183 C CA . GLY A 1 156 ? 40.844 24.875 -3.678 1.00 19.98 183 GLY A CA 1
ATOM 1184 C C . GLY A 1 156 ? 40.379 23.984 -2.534 1.00 17.02 183 GLY A C 1
ATOM 1185 O O . GLY A 1 156 ? 40.149 24.480 -1.433 1.00 16.61 183 GLY A O 1
ATOM 1186 N N . ARG A 1 157 ? 40.237 22.681 -2.782 1.00 15.99 184 ARG A N 1
ATOM 1187 C CA . ARG A 1 157 ? 39.765 21.714 -1.792 1.00 15.82 184 ARG A CA 1
ATOM 1188 C C . ARG A 1 157 ? 40.948 21.238 -0.989 1.00 14.32 184 ARG A C 1
ATOM 1189 O O . ARG A 1 157 ? 41.949 20.827 -1.519 1.00 14.62 184 ARG A O 1
ATOM 1197 N N . LEU A 1 158 ? 40.800 21.284 0.314 1.00 13.09 185 LEU A N 1
ATOM 1198 C CA . LEU A 1 158 ? 41.822 20.764 1.219 1.00 13.93 185 LEU A CA 1
ATOM 1199 C C . LEU A 1 158 ? 41.686 19.256 1.292 1.00 12.83 185 LEU A C 1
ATOM 1200 O O . LEU A 1 158 ? 40.668 18.774 1.743 1.00 13.85 185 LEU A O 1
ATOM 1213 N N . VAL A 1 160 ? 44.556 17.304 2.471 1.00 11.56 187 VAL A N 1
ATOM 1214 C CA . VAL A 1 160 ? 45.392 16.962 3.606 1.00 11.41 187 VAL A CA 1
ATOM 1215 C C . VAL A 1 160 ? 45.502 18.190 4.470 1.00 10.71 187 VAL A C 1
ATOM 1216 O O . VAL A 1 160 ? 45.767 19.265 3.950 1.00 11.95 187 VAL A O 1
ATOM 1220 N N . ALA A 1 161 ? 45.288 18.016 5.771 1.00 9.84 188 ALA A N 1
ATOM 1221 C CA . ALA A 1 161 ? 45.561 19.040 6.757 1.00 10.36 188 ALA A CA 1
ATOM 1222 C C . ALA A 1 161 ? 46.612 18.496 7.691 1.00 9.76 188 ALA A C 1
ATOM 1223 O O . ALA A 1 161 ? 46.508 17.379 8.155 1.00 11.37 188 ALA A O 1
ATOM 1225 N N . TYR A 1 162 ? 47.608 19.315 7.985 1.00 10.21 189 TYR A N 1
ATOM 1226 C CA . TYR A 1 162 ? 48.694 18.939 8.866 1.00 9.81 189 TYR A CA 1
ATOM 1227 C C . TYR A 1 162 ? 48.856 19.930 9.993 1.00 10.69 189 TYR A C 1
ATOM 1228 O O . TYR A 1 162 ? 49.150 21.105 9.745 1.00 11.94 189 TYR A O 1
ATOM 1237 N N . VAL A 1 163 ? 48.590 19.457 11.213 1.00 11.46 190 VAL A N 1
ATOM 1238 C CA . VAL A 1 163 ? 48.560 20.274 12.408 1.00 12.50 190 VAL A CA 1
ATOM 1239 C C . VAL A 1 163 ? 49.698 19.817 13.299 1.00 12.01 190 VAL A C 1
ATOM 1240 O O . VAL A 1 163 ? 49.683 18.696 13.770 1.00 14.05 190 VAL A O 1
ATOM 1244 N N . GLN A 1 164 ? 50.664 20.679 13.571 1.00 11.53 191 GLN A N 1
ATOM 1245 C CA . GLN A 1 164 ? 51.760 20.325 14.457 1.00 12.38 191 GLN A CA 1
ATOM 1246 C C . GLN A 1 164 ? 51.481 20.680 15.903 1.00 11.70 191 GLN A C 1
ATOM 1247 O O . GLN A 1 164 ? 52.315 20.437 16.776 1.00 14.87 191 GLN A O 1
ATOM 1253 N N . ASN A 1 165 ? 50.312 21.239 16.165 1.00 11.80 192 ASN A N 1
ATOM 1254 C CA . ASN A 1 165 ? 49.958 21.702 17.502 1.00 11.62 192 ASN A CA 1
ATOM 1255 C C . ASN A 1 165 ? 49.228 20.668 18.374 1.00 11.38 192 ASN A C 1
ATOM 1256 O O . ASN A 1 165 ? 48.739 21.011 19.434 1.00 12.26 192 ASN A O 1
ATOM 1261 N N . ASP A 1 166 ? 49.165 19.413 17.955 1.00 12.70 193 ASP A N 1
ATOM 1262 C CA . ASP A 1 166 ? 48.695 18.313 18.817 1.00 13.56 193 ASP A CA 1
ATOM 1263 C C . ASP A 1 166 ? 47.220 18.433 19.200 1.00 13.08 193 ASP A C 1
ATOM 1264 O O . ASP A 1 166 ? 46.884 18.644 20.364 1.00 13.59 193 ASP A O 1
ATOM 1269 N N . LEU A 1 167 ? 46.319 18.269 18.239 1.00 12.56 194 LEU A N 1
ATOM 1270 C CA . LEU A 1 167 ? 44.903 18.254 18.524 1.00 12.69 194 LEU A CA 1
ATOM 1271 C C . LEU A 1 167 ? 44.558 17.106 19.449 1.00 11.60 194 LEU A C 1
ATOM 1272 O O . LEU A 1 167 ? 43.813 17.291 20.406 1.00 12.74 194 LEU A O 1
ATOM 1277 N N . GLY A 1 168 ? 45.077 15.907 19.172 1.00 11.10 195 GLY A N 1
ATOM 1278 C CA . GLY A 1 168 ? 44.695 14.736 19.961 1.00 11.56 195 GLY A CA 1
ATOM 1279 C C . GLY A 1 168 ? 45.017 14.909 21.436 1.00 11.91 195 GLY A C 1
ATOM 1280 O O . GLY A 1 168 ? 44.283 14.460 22.296 1.00 12.36 195 GLY A O 1
ATOM 1281 N N . GLY A 1 169 ? 46.116 15.575 21.740 1.00 11.18 196 GLY A N 1
ATOM 1282 C CA . GLY A 1 169 ? 46.501 15.791 23.123 1.00 11.55 196 GLY A CA 1
ATOM 1283 C C . GLY A 1 169 ? 45.519 16.629 23.899 1.00 11.70 196 GLY A C 1
ATOM 1284 O O . GLY A 1 169 ? 45.458 16.525 25.113 1.00 12.60 196 GLY A O 1
ATOM 1285 N N . ALA A 1 170 ? 44.741 17.483 23.225 1.00 10.71 197 ALA A N 1
ATOM 1286 C CA . ALA A 1 170 ? 43.698 18.250 23.875 1.00 10.75 197 ALA A CA 1
ATOM 1287 C C . ALA A 1 170 ? 42.552 17.372 24.342 1.00 10.10 197 ALA A C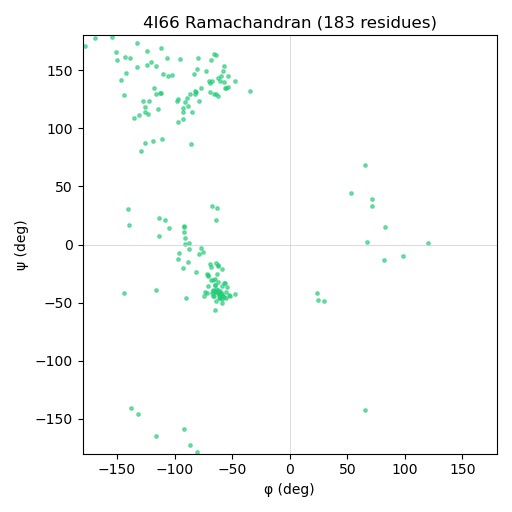 1
ATOM 1288 O O . ALA A 1 170 ? 41.853 17.707 25.292 1.00 10.16 197 ALA A O 1
ATOM 1290 N N . PHE A 1 171 ? 42.320 16.281 23.622 1.00 11.02 198 PHE A N 1
ATOM 1291 C CA . PHE A 1 171 ? 41.238 15.348 23.910 1.00 11.19 198 PHE A CA 1
ATOM 1292 C C . PHE A 1 171 ? 41.607 14.245 24.900 1.00 11.95 198 PHE A C 1
ATOM 1293 O O . PHE A 1 171 ? 40.720 13.572 25.403 1.00 15.03 198 PHE A O 1
ATOM 1301 N N . ALA A 1 172 ? 42.903 14.053 25.164 1.00 11.60 199 ALA A N 1
ATOM 1302 C CA . ALA A 1 172 ? 43.369 12.945 25.986 1.00 11.80 199 ALA A CA 1
ATOM 1303 C C . ALA A 1 172 ? 42.768 13.038 27.380 1.00 11.33 199 ALA A C 1
ATOM 1304 O O . ALA A 1 172 ? 42.673 14.106 27.959 1.00 11.52 199 ALA A O 1
ATOM 1306 N N . ARG A 1 173 ? 42.403 11.887 27.922 1.00 13.47 200 ARG A N 1
ATOM 1307 C CA . ARG A 1 173 ? 41.813 11.807 29.268 1.00 14.65 200 ARG A CA 1
ATOM 1308 C C . ARG A 1 173 ? 42.624 10.863 30.155 1.00 16.28 200 ARG A C 1
ATOM 1309 O O . ARG A 1 173 ? 43.362 9.998 29.693 1.00 19.83 200 ARG A O 1
ATOM 1317 N N . ASP A 1 174 ? 42.533 11.100 31.442 1.00 15.79 201 ASP A N 1
ATOM 1318 C CA . ASP A 1 174 ? 43.198 10.282 32.480 1.00 16.97 201 ASP A CA 1
ATOM 1319 C C . ASP A 1 174 ? 42.294 9.099 32.836 1.00 17.87 201 ASP A C 1
ATOM 1320 O O . ASP A 1 174 ? 41.274 8.817 32.197 1.00 18.15 201 ASP A O 1
ATOM 1325 N N . ASP A 1 175 ? 42.700 8.378 33.870 1.00 19.14 202 ASP A N 1
ATOM 1326 C CA . ASP A 1 175 ? 41.997 7.162 34.295 1.00 20.25 202 ASP A CA 1
ATOM 1327 C C . ASP A 1 175 ? 40.684 7.418 35.039 1.00 18.26 202 ASP A C 1
ATOM 1328 O O . ASP A 1 175 ? 39.948 6.510 35.363 1.00 21.21 202 ASP A O 1
ATOM 1333 N N . PHE A 1 176 ? 40.411 8.669 35.317 1.00 15.36 203 PHE A N 1
ATOM 1334 C CA . PHE A 1 176 ? 39.324 9.132 36.138 1.00 15.40 203 PHE A CA 1
ATOM 1335 C C . PHE A 1 176 ? 38.311 9.904 35.320 1.00 16.44 203 PHE A C 1
ATOM 1336 O O . PHE A 1 176 ? 37.391 10.485 35.888 1.00 17.55 203 PHE A O 1
ATOM 1344 N N . GLY A 1 177 ? 38.467 9.909 33.989 1.00 16.36 204 GLY A N 1
ATOM 1345 C CA . GLY A 1 177 ? 37.512 10.559 33.096 1.00 18.19 204 GLY A CA 1
ATOM 1346 C C . GLY A 1 177 ? 37.687 12.050 32.925 1.00 18.26 204 GLY A C 1
ATOM 1347 O O . GLY A 1 177 ? 36.805 12.716 32.428 1.00 20.84 204 GLY A O 1
ATOM 1348 N N . ASN A 1 178 ? 38.820 12.581 33.332 1.00 15.81 205 ASN A N 1
ATOM 1349 C CA . ASN A 1 178 ? 39.080 13.998 33.159 1.00 15.76 205 ASN A CA 1
ATOM 1350 C C . ASN A 1 178 ? 40.074 14.228 32.065 1.00 15.13 205 ASN A C 1
ATOM 1351 O O . ASN A 1 178 ? 40.874 13.371 31.741 1.00 15.45 205 ASN A O 1
ATOM 1356 N N . PHE A 1 179 ? 40.088 15.440 31.562 1.00 14.59 206 PHE A N 1
ATOM 1357 C CA . PHE A 1 179 ? 41.178 15.861 30.681 1.00 14.55 206 PHE A CA 1
ATOM 1358 C C . PHE A 1 179 ? 42.505 15.685 31.355 1.00 14.52 206 PHE A C 1
ATOM 1359 O O . PHE A 1 179 ? 42.668 16.002 32.533 1.00 14.84 206 PHE A O 1
ATOM 1367 N N . GLN A 1 180 ? 43.449 15.133 30.613 1.00 12.66 207 GLN A N 1
ATOM 1368 C CA . GLN A 1 180 ? 44.739 14.783 31.177 1.00 12.79 207 GLN A CA 1
ATOM 1369 C C . GLN A 1 180 ? 45.789 15.872 31.094 1.00 11.89 207 GLN A C 1
ATOM 1370 O O . GLN A 1 180 ? 46.477 16.161 32.082 1.00 12.75 207 GLN A O 1
ATOM 1376 N N . LEU A 1 181 ? 45.908 16.493 29.925 1.00 11.46 208 LEU A N 1
ATOM 1377 C CA . LEU A 1 181 ? 47.061 17.343 29.644 1.00 10.78 208 LEU A CA 1
ATOM 1378 C C . LEU A 1 181 ? 46.714 18.806 29.572 1.00 10.37 208 LEU A C 1
ATOM 1379 O O . LEU A 1 181 ? 45.645 19.192 29.117 1.00 11.67 208 LEU A O 1
ATOM 1384 N N . ALA A 1 182 ? 47.661 19.632 30.003 1.00 10.50 209 ALA A N 1
ATOM 1385 C CA . ALA A 1 182 ? 47.520 21.058 29.915 1.00 10.91 209 ALA A CA 1
ATOM 1386 C C . ALA A 1 182 ? 47.591 21.534 28.476 1.00 10.60 209 ALA A C 1
ATOM 1387 O O . ALA A 1 182 ? 48.372 21.037 27.700 1.00 11.91 209 ALA A O 1
ATOM 1389 N N . CYS A 1 183 ? 46.767 22.512 28.132 1.00 10.69 210 CYS A N 1
ATOM 1390 C CA . CYS A 1 183 ? 46.869 23.202 26.854 1.00 10.57 210 CYS A CA 1
ATOM 1391 C C . CYS A 1 183 ? 47.656 24.490 27.076 1.00 11.26 210 CYS A C 1
ATOM 1392 O O . CYS A 1 183 ? 47.322 25.304 27.962 1.00 13.23 210 CYS A O 1
ATOM 1395 N N . VAL A 1 184 ? 48.714 24.630 26.292 1.00 12.24 211 VAL A N 1
ATOM 1396 C CA . VAL A 1 184 ? 49.700 25.681 26.470 1.00 13.40 211 VAL A CA 1
ATOM 1397 C C . VAL A 1 184 ? 49.727 26.624 25.294 1.00 12.62 211 VAL A C 1
ATOM 1398 O O . VAL A 1 184 ? 49.836 26.162 24.166 1.00 12.24 211 VAL A O 1
ATOM 1402 N N . PRO A 1 185 ? 49.648 27.962 25.517 1.00 13.81 212 PRO A N 1
ATOM 1403 C CA . PRO A 1 185 ? 49.627 28.691 26.793 1.00 15.46 212 PRO A CA 1
ATOM 1404 C C . PRO A 1 185 ? 48.247 29.056 27.309 1.00 15.82 212 PRO A C 1
ATOM 1405 O O . PRO A 1 185 ? 48.157 29.588 28.419 1.00 17.23 212 PRO A O 1
ATOM 1409 N N . ASP A 1 186 ? 47.183 28.831 26.531 1.00 14.44 213 ASP A N 1
ATOM 1410 C CA . ASP A 1 186 ? 45.918 29.499 26.820 1.00 15.48 213 ASP A CA 1
ATOM 1411 C C . ASP A 1 186 ? 44.865 28.540 27.376 1.00 14.29 213 ASP A C 1
ATOM 1412 O O . ASP A 1 186 ? 43.675 28.829 27.336 1.00 15.17 213 ASP A O 1
ATOM 1417 N N . GLY A 1 187 ? 45.294 27.407 27.929 1.00 14.29 214 GLY A N 1
ATOM 1418 C CA . GLY A 1 187 ? 44.446 26.697 28.872 1.00 14.17 214 GLY A CA 1
ATOM 1419 C C . GLY A 1 187 ? 43.163 26.112 28.337 1.00 13.30 214 GLY A C 1
ATOM 1420 O O . GLY A 1 187 ? 43.096 25.618 27.218 1.00 12.70 214 GLY A O 1
ATOM 1421 N N . GLU A 1 188 ? 42.122 26.176 29.146 1.00 13.01 215 GLU A N 1
ATOM 1422 C CA . GLU A 1 188 ? 40.872 25.547 28.777 1.00 12.88 215 GLU A C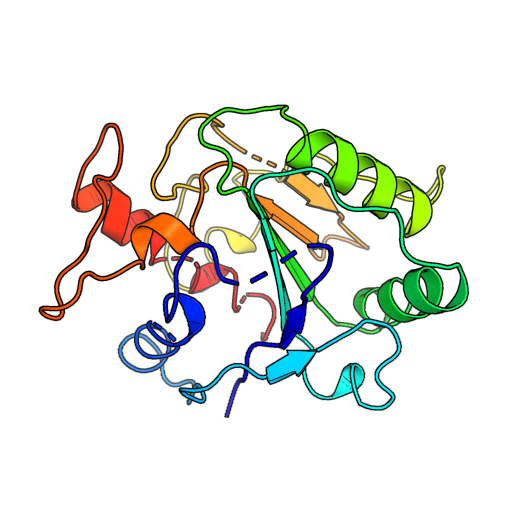A 1
ATOM 1423 C C . GLU A 1 188 ? 40.149 26.274 27.650 1.00 12.48 215 GLU A C 1
ATOM 1424 O O . GLU A 1 188 ? 39.390 25.668 26.898 1.00 11.92 215 GLU A O 1
ATOM 1430 N N . ARG A 1 189 ? 40.372 27.575 27.525 1.00 13.50 216 ARG A N 1
ATOM 1431 C CA . ARG A 1 189 ? 39.890 28.314 26.376 1.00 13.75 216 ARG A CA 1
ATOM 1432 C C . ARG A 1 189 ? 40.526 27.728 25.105 1.00 11.53 216 ARG A C 1
ATOM 1433 O O . ARG A 1 189 ? 39.852 27.544 24.097 1.00 12.00 216 ARG A O 1
ATOM 1441 N N . GLN A 1 190 ? 41.830 27.482 25.147 1.00 11.30 217 GLN A N 1
ATOM 1442 C CA . GLN A 1 190 ? 42.520 26.879 24.036 1.00 10.93 217 GLN A CA 1
ATOM 1443 C C . GLN A 1 190 ? 42.020 25.465 23.768 1.00 10.30 217 GLN A C 1
ATOM 1444 O O . GLN A 1 190 ? 41.855 25.080 22.624 1.00 10.47 217 GLN A O 1
ATOM 1450 N N . ARG A 1 191 ? 41.772 24.686 24.822 1.00 10.56 218 ARG A N 1
ATOM 1451 C CA . ARG A 1 191 ? 41.250 23.337 24.621 1.00 10.11 218 ARG A CA 1
ATOM 1452 C C . ARG A 1 191 ? 39.931 23.381 23.847 1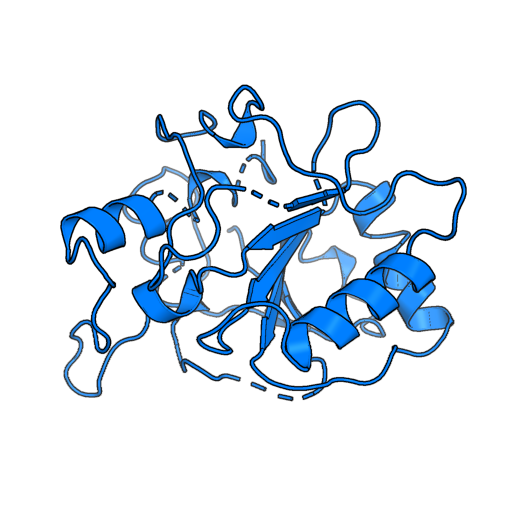.00 10.53 218 ARG A C 1
ATOM 1453 O O . ARG A 1 191 ? 39.705 22.589 22.933 1.00 10.80 218 ARG A O 1
ATOM 1461 N N . GLU A 1 192 ? 39.051 24.307 24.217 1.00 10.52 219 GLU A N 1
ATOM 1462 C CA . GLU A 1 192 ? 37.791 24.426 23.493 1.00 10.61 219 GLU A CA 1
ATOM 1463 C C . GLU A 1 192 ? 38.031 24.781 22.018 1.00 10.17 219 GLU A C 1
ATOM 1464 O O . GLU A 1 192 ? 37.365 24.246 21.146 1.00 10.02 219 GLU A O 1
ATOM 1470 N N . LEU A 1 193 ? 38.935 25.719 21.754 1.00 10.20 220 LEU A N 1
ATOM 1471 C CA . LEU A 1 193 ? 39.267 26.076 20.364 1.00 10.30 220 LEU A CA 1
ATOM 1472 C C . LEU A 1 193 ? 39.874 24.893 19.592 1.00 9.62 220 LEU A C 1
ATOM 1473 O O . LEU A 1 193 ? 39.638 24.759 18.407 1.00 9.71 220 LEU A O 1
ATOM 1478 N N . ALA A 1 194 ? 40.615 24.013 20.270 1.00 9.62 221 ALA A N 1
ATOM 1479 C CA . ALA A 1 194 ? 41.129 22.801 19.657 1.00 9.53 221 ALA A CA 1
ATOM 1480 C C . ALA A 1 194 ? 39.994 21.850 19.294 1.00 9.32 221 ALA A C 1
ATOM 1481 O O . ALA A 1 194 ? 39.981 21.241 18.228 1.00 9.46 221 ALA A O 1
ATOM 1483 N N . PHE A 1 195 ? 39.056 21.689 20.216 1.00 9.54 222 PHE A N 1
ATOM 1484 C CA . PHE A 1 195 ? 37.926 20.813 19.945 1.00 9.84 222 PHE A CA 1
ATOM 1485 C C . PHE A 1 195 ? 37.145 21.336 18.748 1.00 9.47 222 PHE A C 1
ATOM 1486 O O . PHE A 1 195 ? 36.692 20.572 17.888 1.00 9.41 222 PHE A O 1
ATOM 1494 N N . ARG A 1 196 ? 36.947 22.649 18.690 1.00 9.36 223 ARG A N 1
ATOM 1495 C CA . ARG A 1 196 ? 36.263 23.243 17.576 1.00 9.00 223 ARG A CA 1
ATOM 1496 C C . ARG A 1 196 ? 37.016 23.051 16.267 1.00 8.51 223 ARG A C 1
ATOM 1497 O O . ARG A 1 196 ? 36.383 22.803 15.222 1.00 9.22 223 ARG A O 1
ATOM 1513 N N . LEU A 1 198 ? 38.928 20.527 15.447 1.00 8.68 225 LEU A N 1
ATOM 1514 C CA . LEU A 1 198 ? 38.680 19.159 15.029 1.00 8.94 225 LEU A CA 1
ATOM 1515 C C . LEU A 1 198 ? 37.307 19.018 14.392 1.00 8.78 225 LEU A C 1
ATOM 1516 O O . LEU A 1 198 ? 37.170 18.423 13.320 1.00 9.49 225 LEU A O 1
ATOM 1521 N N . VAL A 1 199 ? 36.270 19.559 15.046 1.00 9.22 226 VAL A N 1
ATOM 1522 C CA . VAL A 1 199 ? 34.918 19.507 14.485 1.00 9.57 226 VAL A CA 1
ATOM 1523 C C . VAL A 1 199 ? 34.907 20.166 13.090 1.00 9.05 226 VAL A C 1
ATOM 1524 O O . VAL A 1 199 ? 34.318 19.615 12.160 1.00 9.68 226 VAL A O 1
ATOM 1528 N N . ASN A 1 200 ? 35.542 21.319 12.938 1.00 8.92 227 ASN A N 1
ATOM 1529 C CA . ASN A 1 200 ? 35.564 21.984 11.636 1.00 8.71 227 ASN A CA 1
ATOM 1530 C C . 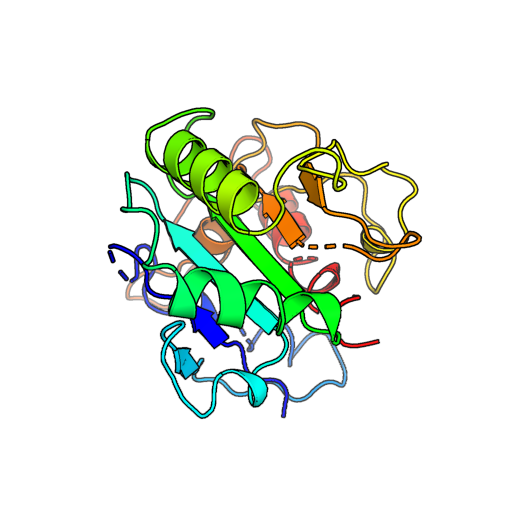ASN A 1 200 ? 36.210 21.119 10.568 1.00 8.70 227 ASN A C 1
ATOM 1531 O O . ASN A 1 200 ? 35.746 21.070 9.430 1.00 9.11 227 ASN A O 1
ATOM 1536 N N . LEU A 1 201 ? 37.312 20.444 10.896 1.00 9.17 228 LEU A N 1
ATOM 1537 C CA . LEU A 1 201 ? 37.973 19.560 9.947 1.00 9.22 228 LEU A CA 1
ATOM 1538 C C . LEU A 1 201 ? 37.058 18.433 9.494 1.00 9.06 228 LEU A C 1
ATOM 1539 O O . LEU A 1 201 ? 36.973 18.135 8.290 1.00 9.88 228 LEU A O 1
ATOM 1544 N N . VAL A 1 202 ? 36.376 17.805 10.446 1.00 9.63 229 VAL A N 1
ATOM 1545 C CA . VAL A 1 202 ? 35.451 16.727 10.093 1.00 10.22 229 VAL A CA 1
ATOM 1546 C C . VAL A 1 202 ? 34.289 17.229 9.242 1.00 10.21 229 VAL A C 1
ATOM 1547 O O . VAL A 1 202 ? 33.939 16.645 8.218 1.00 10.75 229 VAL A O 1
ATOM 1559 N N . TYR A 1 204 ? 34.068 19.923 7.426 1.00 10.25 231 TYR A N 1
ATOM 1560 C CA . TYR A 1 204 ? 34.609 20.326 6.112 1.00 10.22 231 TYR A CA 1
ATOM 1561 C C . TYR A 1 204 ? 34.780 19.105 5.212 1.00 10.83 231 TYR A C 1
ATOM 1562 O O . TYR A 1 204 ? 34.327 19.076 4.066 1.00 12.47 231 TYR A O 1
ATOM 1571 N N . ALA A 1 205 ? 35.403 18.066 5.750 1.00 11.27 232 ALA A N 1
ATOM 1572 C CA . ALA A 1 205 ? 35.684 16.883 4.961 1.00 12.25 232 ALA A CA 1
ATOM 1573 C C . ALA A 1 205 ? 34.415 16.160 4.511 1.00 14.34 232 ALA A C 1
ATOM 1574 O O . ALA A 1 205 ? 34.401 15.563 3.452 1.00 17.24 232 ALA A O 1
ATOM 1576 N N . LEU A 1 206 ? 33.384 16.168 5.344 1.00 14.36 233 LEU A N 1
ATOM 1577 C CA . LEU A 1 206 ? 32.129 15.493 5.058 1.00 18.37 233 LEU A CA 1
ATOM 1578 C C . LEU A 1 206 ? 31.197 16.272 4.170 1.00 22.13 233 LEU A C 1
ATOM 1579 O O . LEU A 1 206 ? 30.311 15.672 3.560 1.00 23.17 233 LEU A O 1
ATOM 1584 N N . CYS A 1 207 ? 31.337 17.592 4.124 1.00 26.16 234 CYS A N 1
ATOM 1585 C CA . CYS A 1 207 ? 30.297 18.452 3.537 1.00 29.73 234 CYS A CA 1
ATOM 1586 C C . CYS A 1 207 ? 30.937 19.309 2.453 1.00 30.31 234 CYS A C 1
ATOM 1587 O O . CYS A 1 207 ? 31.879 20.076 2.707 1.00 32.17 234 CYS A O 1
#